Protein AF-A0ABD2HG38-F1 (afdb_monomer_lite)

Organism: Pagothenia borchgrevinki (NCBI:txid8213)

Sequence (271 aa):
MATDWLESVVSINCGLTLGVYQGSVSSVDHSNQTISLKLPFHNGVRCSLPEVTFSARDIKELKILDFQRTVTEPSSDPGSAAEPSLVPAERQGQRDPLHPHLHHQGTNSTAPITILRRGQSNVRGATQRKNMVRNGGPRTRDDECFGGETDDNMDSDFDFEGNLALFDKAAVFSKISSLSSEGEKQTYRHDQNILEVKPIVYRQITVPQHQHGGKEYCTDSGLVVPSVTFDLHKRLLASAERWGLSVERRLETIGVCSSQMALTLLGGPNR

Secondary structure (DSSP, 8-state):
--GGGTT-EEEEE-HHHH-EEEEEEEEEETTTTEEEEEEEEETTEE-SSSEEEEETTT-SEEEEEE------------------------------------------------------------------------------S------GGG-----HHHHHHT--HHHHHHHHHHHSTT-------TTTTS-------B------GGGEEEEEEE-TT-BEEEEE-HHHHHHHHHHHHHTT--HHHHHHHHHHHHHHHHHHHHTGGG-

pLDDT: mean 70.21, std 24.95, range [25.19, 98.44]

Radius of gyration: 34.68 Å; chains: 1; bounding box: 74×80×88 Å

Foldseek 3Di:
DQCQQAQFWKWFQLPDPQGIKTAGWHHADPVQQKTKGAQIAGLLHTDPDRMDMDHPVRTPDMDGPDGPDPDDDDDDDDDDDDDDDDDDDDDDDDDDDDDDDDDDDDDPDPDDDDDPDDDDDDDDDDDDDDDDDDDDDDDDDDPPDDPDDDPPPVVPPPCPPVVVVVDPPVVVVVVVVVVPDDDPPPPDDPVRPDDPPPQPAAESDDDPPVFFPPDWDADPNNYIDTDGHPVVVVVVVVVVVVVPCNPVNVVVVCVVVVVQVVCVVVPHPND

InterPro domains:
  IPR019050 FDF domain [PF09532] (154-238)
  IPR019050 FDF domain [SM01199] (152-247)
  IPR025609 Lsm14-like, N-terminal [PF12701] (4-66)
  IPR025609 Lsm14-like, N-terminal [SM01271] (1-88)
  IPR025762 DFDF domain [PS51512] (146-182)
  IPR034107 Lsm16, N-terminal [cd01737] (2-65)
  IPR036652 YjeF N-terminal domain superfamily [G3DSA:3.40.50.10260] (194-271)

Structure (mmCIF, N/CA/C/O backbone):
data_AF-A0ABD2HG38-F1
#
_entry.id   AF-A0ABD2HG38-F1
#
loop_
_atom_site.group_PDB
_atom_site.id
_atom_site.type_symbol
_atom_site.label_atom_id
_atom_site.label_alt_id
_atom_site.label_comp_id
_atom_site.label_asym_id
_atom_site.label_entity_id
_atom_site.label_seq_id
_atom_site.pdbx_PDB_ins_code
_atom_site.Cartn_x
_atom_site.Cartn_y
_atom_site.Cartn_z
_atom_site.occupancy
_atom_site.B_iso_or_equiv
_atom_site.auth_seq_id
_atom_site.auth_comp_id
_atom_site.auth_asym_id
_atom_site.auth_atom_id
_atom_site.pdbx_PDB_model_num
ATOM 1 N N . MET A 1 1 ? -22.078 9.259 25.774 1.00 50.66 1 MET A N 1
ATOM 2 C CA . MET A 1 1 ? -21.405 10.256 24.913 1.00 50.66 1 MET A CA 1
ATOM 3 C C . MET A 1 1 ? -19.891 10.074 24.892 1.00 50.66 1 MET A C 1
ATOM 5 O O . MET A 1 1 ? -19.346 9.979 23.805 1.00 50.66 1 MET A O 1
ATOM 9 N N . ALA A 1 2 ? -19.200 9.998 26.039 1.00 53.31 2 ALA A N 1
ATOM 10 C CA . ALA A 1 2 ? -17.743 9.782 26.111 1.00 53.31 2 ALA A CA 1
ATOM 11 C C . ALA A 1 2 ? -17.287 8.344 25.793 1.00 53.31 2 ALA A C 1
ATOM 13 O O . ALA A 1 2 ? -16.259 8.124 25.161 1.00 53.31 2 ALA A O 1
ATOM 14 N N . THR A 1 3 ? -18.062 7.369 26.259 1.00 58.56 3 THR A N 1
ATOM 15 C CA . THR A 1 3 ? -17.788 5.926 26.180 1.00 58.56 3 THR A CA 1
ATOM 16 C C . THR A 1 3 ? -18.024 5.337 24.797 1.00 58.56 3 THR A C 1
ATOM 18 O O . THR A 1 3 ? -17.543 4.251 24.503 1.00 58.56 3 THR A O 1
ATOM 21 N N . ASP A 1 4 ? -18.733 6.072 23.944 1.00 67.31 4 ASP A N 1
ATOM 22 C CA . ASP A 1 4 ? -19.273 5.571 22.676 1.00 67.31 4 ASP A CA 1
ATOM 23 C C . ASP A 1 4 ? -18.187 5.477 21.584 1.00 67.31 4 ASP A C 1
ATOM 25 O O . ASP A 1 4 ? -18.448 5.012 20.479 1.00 67.31 4 ASP A O 1
ATOM 29 N N . TRP A 1 5 ? -16.967 5.918 21.909 1.00 73.62 5 TRP A N 1
ATOM 30 C CA . TRP A 1 5 ? -15.803 5.952 21.024 1.00 73.62 5 TRP A CA 1
ATOM 31 C C . TRP A 1 5 ? -14.744 4.906 21.368 1.00 73.62 5 TRP A C 1
ATOM 33 O O . TRP A 1 5 ? -13.803 4.739 20.595 1.00 73.62 5 TRP A O 1
ATOM 43 N N . LEU A 1 6 ? -14.852 4.228 22.517 1.00 83.94 6 LEU A N 1
ATOM 44 C CA . LEU A 1 6 ? -13.889 3.198 22.912 1.00 83.94 6 LEU A CA 1
ATOM 45 C C . LEU A 1 6 ? -13.886 2.064 21.882 1.00 83.94 6 LEU A C 1
ATOM 47 O O . LEU A 1 6 ? -14.926 1.727 21.322 1.00 83.94 6 LEU A O 1
ATOM 51 N N . GLU A 1 7 ? -12.701 1.526 21.597 1.00 85.38 7 GLU A N 1
ATOM 52 C CA . GLU A 1 7 ? -12.446 0.494 20.580 1.00 85.38 7 GLU A CA 1
ATOM 53 C C . GLU A 1 7 ? -12.789 0.898 19.131 1.00 85.38 7 GLU A C 1
ATOM 55 O O . GLU A 1 7 ? -12.511 0.146 18.196 1.00 85.38 7 GLU A O 1
ATOM 60 N N . SER A 1 8 ? -13.311 2.109 18.898 1.00 89.44 8 SER A N 1
ATOM 61 C CA . SER A 1 8 ? -13.507 2.621 17.542 1.00 89.44 8 SER A CA 1
ATOM 62 C C . SER A 1 8 ? -12.155 2.814 16.870 1.00 89.44 8 SER A C 1
ATOM 64 O O . SER A 1 8 ? -11.208 3.334 17.468 1.00 89.44 8 SER A O 1
ATOM 66 N N . VAL A 1 9 ? -12.057 2.418 15.604 1.00 92.31 9 VAL A N 1
ATOM 67 C CA . VAL A 1 9 ? -10.849 2.660 14.816 1.00 92.31 9 VAL A CA 1
ATOM 68 C C . VAL A 1 9 ? -10.940 4.065 14.248 1.00 92.31 9 VAL A C 1
ATOM 70 O O . VAL A 1 9 ? -11.877 4.393 13.519 1.00 92.31 9 VAL A O 1
ATOM 73 N N . VAL A 1 10 ? -9.966 4.906 14.574 1.00 94.62 10 VAL A N 1
ATOM 74 C CA . VAL A 1 10 ? -9.942 6.310 14.159 1.00 94.62 10 VAL A CA 1
ATOM 75 C C . VAL A 1 10 ? -8.649 6.650 13.429 1.00 94.62 10 VAL A C 1
ATOM 77 O O . VAL A 1 10 ? -7.608 6.027 13.627 1.00 94.62 10 VAL A O 1
ATOM 80 N N . SER A 1 11 ? -8.725 7.673 12.585 1.00 95.56 11 SER A N 1
ATOM 81 C CA . SER A 1 11 ? -7.593 8.343 11.958 1.00 95.56 11 SER A CA 1
ATOM 82 C C . SER A 1 11 ? -7.489 9.754 12.523 1.00 95.56 11 SER A C 1
ATOM 84 O O . SER A 1 11 ? -8.402 10.560 12.347 1.00 95.56 11 SER A O 1
ATOM 86 N N . ILE A 1 12 ? -6.371 10.057 13.171 1.00 96.38 12 ILE A N 1
ATOM 87 C CA . ILE A 1 12 ? -6.059 11.341 13.793 1.00 96.38 12 ILE A CA 1
ATOM 88 C C . ILE A 1 12 ? -4.963 12.026 12.977 1.00 96.38 12 ILE A C 1
ATOM 90 O O . ILE A 1 12 ? -3.851 11.519 12.861 1.00 96.38 12 ILE A O 1
ATOM 94 N N . ASN A 1 13 ? -5.268 13.185 12.405 1.00 95.00 13 ASN A N 1
ATOM 95 C CA . ASN A 1 13 ? -4.304 14.026 11.706 1.00 95.00 13 ASN A CA 1
ATOM 96 C C . ASN A 1 13 ? -3.815 15.133 12.645 1.00 95.00 13 ASN A C 1
ATOM 98 O O . ASN A 1 13 ? -4.589 16.014 13.025 1.00 95.00 13 ASN A O 1
ATOM 102 N N . CYS A 1 14 ? -2.528 15.110 12.980 1.00 94.50 14 CYS A N 1
ATOM 103 C CA . CYS A 1 14 ? -1.876 16.085 13.855 1.00 94.50 14 CYS A CA 1
ATOM 104 C C . CYS A 1 14 ? -1.116 17.179 13.075 1.00 94.50 14 CYS A C 1
ATOM 106 O O . CYS A 1 14 ? -0.232 17.848 13.607 1.00 94.50 14 CYS A O 1
ATOM 108 N N . GLY A 1 15 ? -1.449 17.380 11.796 1.00 89.31 15 GLY A N 1
ATOM 109 C CA . GLY A 1 15 ? -0.839 18.389 10.933 1.00 89.31 15 GLY A CA 1
ATOM 110 C C . GLY A 1 15 ? 0.478 17.943 10.292 1.00 89.31 15 GLY A C 1
ATOM 111 O O . GLY A 1 15 ? 0.867 16.781 10.345 1.00 89.31 15 GLY A O 1
ATOM 112 N N . LEU A 1 16 ? 1.172 18.885 9.646 1.00 84.38 16 LEU A N 1
ATOM 113 C CA . LEU A 1 16 ? 2.347 18.590 8.811 1.00 84.38 16 LEU A CA 1
ATOM 114 C C . LEU A 1 16 ? 3.561 18.077 9.598 1.00 84.38 16 LEU A C 1
ATOM 116 O O . LEU A 1 16 ? 4.368 17.334 9.049 1.00 84.38 16 LEU A O 1
ATOM 120 N N . THR A 1 17 ? 3.708 18.489 10.857 1.00 87.56 17 THR A N 1
ATOM 121 C CA . THR A 1 17 ? 4.865 18.148 11.695 1.00 87.56 17 THR A CA 1
ATOM 122 C C . THR A 1 17 ? 4.755 16.749 12.285 1.00 87.56 17 THR A C 1
ATOM 124 O O . THR A 1 17 ? 5.728 16.002 12.272 1.00 87.56 17 THR A O 1
ATOM 127 N N . LEU A 1 18 ? 3.573 16.395 12.793 1.00 89.94 18 LEU A N 1
ATOM 128 C CA . LEU A 1 18 ? 3.331 15.123 13.472 1.00 89.94 18 LEU A CA 1
ATOM 129 C C . LEU A 1 18 ? 2.679 14.077 12.562 1.00 89.94 18 LEU A C 1
ATOM 131 O O . LEU A 1 18 ? 2.772 12.895 12.855 1.00 89.94 18 LEU A O 1
ATOM 135 N N . GLY A 1 19 ? 2.084 14.458 11.433 1.00 92.62 19 GLY A N 1
ATOM 136 C CA . GLY A 1 19 ? 1.514 13.523 10.464 1.00 92.62 19 GLY A CA 1
ATOM 137 C C . GLY A 1 19 ? 0.204 12.882 10.925 1.00 92.62 19 GLY A C 1
ATOM 138 O O . GLY A 1 19 ? -0.570 13.480 11.676 1.00 92.62 19 GLY A O 1
ATOM 139 N N . VAL A 1 20 ? -0.067 11.673 10.425 1.00 95.25 20 VAL A N 1
ATOM 140 C CA . VAL A 1 20 ? -1.334 10.964 10.653 1.00 95.25 20 VAL A CA 1
ATOM 141 C C . VAL A 1 20 ? -1.103 9.689 11.452 1.00 95.25 20 VAL A C 1
ATOM 143 O O . VAL A 1 20 ? -0.237 8.878 11.116 1.00 95.25 20 VAL A O 1
ATOM 146 N N . TYR A 1 21 ? -1.932 9.502 12.473 1.00 96.50 21 TYR A N 1
ATOM 147 C CA . TYR A 1 21 ? -1.977 8.320 13.318 1.00 96.50 21 TYR A CA 1
ATOM 148 C C . TYR A 1 21 ? -3.296 7.578 13.129 1.00 96.50 21 TYR A C 1
ATOM 150 O O . TYR A 1 21 ? -4.350 8.197 13.008 1.00 96.50 21 TYR A O 1
ATOM 158 N N . GLN A 1 22 ? -3.250 6.252 13.103 1.00 95.31 22 GLN A N 1
ATOM 159 C CA . GLN A 1 22 ? -4.428 5.399 12.968 1.00 95.31 22 GLN A CA 1
ATOM 160 C C . GLN A 1 22 ? -4.384 4.283 13.997 1.00 95.31 22 GLN A C 1
ATOM 162 O O . GLN A 1 22 ? -3.347 3.652 14.166 1.00 95.31 22 GLN A O 1
ATOM 167 N N . GLY A 1 23 ? -5.488 4.019 14.682 1.00 93.88 23 GLY A N 1
ATOM 168 C CA . GLY A 1 23 ? -5.533 2.982 15.709 1.00 93.88 23 GLY A CA 1
ATOM 169 C C . GLY A 1 23 ? -6.887 2.899 16.394 1.00 93.88 23 GLY A C 1
ATOM 170 O O . GLY A 1 23 ? -7.777 3.707 16.130 1.00 93.88 23 GLY A O 1
ATOM 171 N N . SER A 1 24 ? -7.033 1.907 17.267 1.00 93.94 24 SER A N 1
ATOM 172 C CA . SER A 1 24 ? -8.217 1.726 18.108 1.00 93.94 24 SER A CA 1
ATOM 173 C C . SER A 1 24 ? -8.132 2.630 19.335 1.00 93.94 24 SER A C 1
ATOM 175 O O . SER A 1 24 ? -7.100 2.649 20.011 1.00 93.94 24 SER A O 1
ATOM 177 N N . VAL A 1 25 ? -9.203 3.357 19.640 1.00 94.69 25 VAL A N 1
ATOM 178 C CA . VAL A 1 25 ? -9.269 4.232 20.818 1.00 94.69 25 VAL A CA 1
ATOM 179 C C . VAL A 1 25 ? -9.273 3.395 22.098 1.00 94.69 25 VAL A C 1
ATOM 181 O O . VAL A 1 25 ? -10.209 2.639 22.340 1.00 94.69 25 VAL A O 1
ATOM 184 N N . SER A 1 26 ? -8.246 3.541 22.932 1.00 94.06 26 SER A N 1
ATOM 185 C CA . SER A 1 26 ? -8.140 2.861 24.233 1.00 94.06 26 SER A CA 1
ATOM 186 C C . SER A 1 26 ? -8.732 3.673 25.377 1.00 94.06 26 SER A C 1
ATOM 188 O O . SER A 1 26 ? -9.272 3.108 26.325 1.00 94.06 26 SER A O 1
ATOM 190 N N . SER A 1 27 ? -8.618 4.998 25.319 1.00 92.94 27 SER A N 1
ATOM 191 C CA . SER A 1 27 ? -9.139 5.891 26.352 1.00 92.94 27 SER A CA 1
ATOM 192 C C . SER A 1 27 ? -9.459 7.275 25.792 1.00 92.94 27 SER A C 1
ATOM 194 O O . SER A 1 27 ? -8.803 7.757 24.867 1.00 92.94 27 SER A O 1
ATOM 196 N N . VAL A 1 28 ? -10.475 7.920 26.369 1.00 92.88 28 VAL A N 1
ATOM 197 C CA . VAL A 1 28 ? -10.840 9.315 26.086 1.00 92.88 28 VAL A CA 1
ATOM 198 C C . VAL A 1 28 ? -11.001 10.046 27.413 1.00 92.88 28 VAL A C 1
ATOM 200 O O . VAL A 1 28 ? -11.944 9.785 28.163 1.00 92.88 28 VAL A O 1
ATOM 203 N N . ASP A 1 29 ? -10.101 10.979 27.700 1.00 91.50 29 ASP A N 1
ATOM 204 C CA . ASP A 1 29 ? -10.157 11.804 28.902 1.00 91.50 29 ASP A CA 1
ATOM 205 C C . ASP A 1 29 ? -10.734 13.183 28.570 1.00 91.50 29 ASP A C 1
ATOM 207 O O . ASP A 1 29 ? -10.130 14.003 27.875 1.00 91.50 29 ASP A O 1
ATOM 211 N N . HIS A 1 30 ? -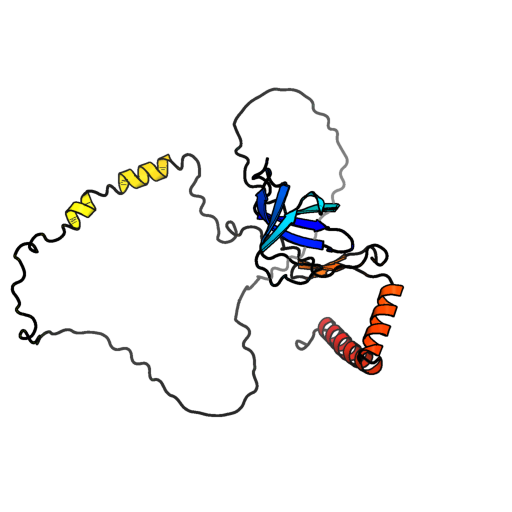11.927 13.446 29.098 1.00 88.69 30 HIS A N 1
ATOM 212 C CA . HIS A 1 30 ? -12.645 14.698 28.872 1.00 88.69 30 HIS A CA 1
ATOM 213 C C . HIS A 1 30 ? -12.075 15.853 29.694 1.00 88.69 30 HIS A C 1
ATOM 215 O O . HIS A 1 30 ? -12.173 17.004 29.272 1.00 88.69 30 HIS A O 1
ATOM 221 N N . SER A 1 31 ? -11.479 15.557 30.851 1.00 91.06 31 SER A N 1
ATOM 222 C CA . SER A 1 31 ? -10.930 16.575 31.746 1.00 91.06 31 SER A CA 1
ATOM 223 C C . SER A 1 31 ? -9.647 17.172 31.174 1.00 91.06 31 SER A C 1
ATOM 225 O O . SER A 1 31 ? -9.509 18.391 31.096 1.00 91.06 31 SER A O 1
ATOM 227 N N . ASN A 1 32 ? -8.761 16.312 30.671 1.00 92.44 32 ASN A N 1
ATOM 228 C CA . ASN A 1 32 ? -7.499 16.714 30.054 1.00 92.44 32 ASN A CA 1
ATOM 229 C C . ASN A 1 32 ? -7.610 16.942 28.538 1.00 92.44 32 ASN A C 1
ATOM 231 O O . ASN A 1 32 ? -6.641 17.369 27.910 1.00 92.44 32 ASN A O 1
ATOM 235 N N . GLN A 1 33 ? -8.786 16.686 27.953 1.00 94.31 33 GLN A N 1
ATOM 236 C CA . GLN A 1 33 ? -9.041 16.744 26.512 1.00 94.31 33 GLN A CA 1
ATOM 237 C C . GLN A 1 33 ? -8.012 15.932 25.719 1.00 94.31 33 GLN A C 1
ATOM 239 O O . GLN A 1 33 ? -7.366 16.443 24.799 1.00 94.31 33 GLN A O 1
ATOM 244 N N . THR A 1 34 ? -7.839 14.668 26.097 1.00 94.94 34 THR A N 1
ATOM 245 C CA . THR A 1 34 ? -6.914 13.748 25.435 1.00 94.94 34 THR A CA 1
ATOM 246 C C . THR A 1 34 ? -7.614 12.487 24.946 1.00 94.94 34 THR A C 1
ATOM 248 O O . THR A 1 34 ? -8.657 12.072 25.454 1.00 94.94 34 THR A O 1
ATOM 251 N N . ILE A 1 35 ? -7.027 11.876 23.925 1.00 95.19 35 ILE A N 1
ATOM 252 C CA . ILE A 1 35 ? -7.456 10.604 23.352 1.00 95.19 35 ILE A CA 1
ATOM 253 C C . ILE A 1 35 ? -6.237 9.709 23.177 1.00 95.19 35 ILE A C 1
ATOM 255 O O . ILE A 1 35 ? -5.209 10.164 22.676 1.00 95.19 35 ILE A O 1
ATOM 259 N N . SER A 1 36 ? -6.337 8.447 23.578 1.00 95.94 36 SER A N 1
ATOM 260 C CA . SER A 1 36 ? -5.251 7.478 23.431 1.00 95.94 36 SER A CA 1
ATOM 261 C C . SER A 1 36 ? -5.610 6.414 22.408 1.00 95.94 36 SER A C 1
ATOM 263 O O . SER A 1 36 ? -6.748 5.944 22.357 1.00 95.94 36 SER A O 1
ATOM 265 N N . LEU A 1 37 ? -4.634 6.051 21.576 1.00 95.75 37 LEU A N 1
ATOM 266 C CA . LEU A 1 37 ? -4.747 4.995 20.578 1.00 95.75 37 LEU A CA 1
ATOM 267 C C . LEU A 1 37 ? -3.848 3.824 20.950 1.00 95.75 37 LEU A C 1
ATOM 269 O O . LEU A 1 37 ? -2.650 4.008 21.167 1.00 95.75 37 LEU A O 1
ATOM 273 N N . LYS A 1 38 ? -4.406 2.617 20.927 1.00 94.75 38 LYS A N 1
ATOM 274 C CA . LYS A 1 38 ? -3.678 1.361 21.108 1.00 94.75 38 LYS A CA 1
ATOM 275 C C . LYS A 1 38 ? -3.133 0.850 19.778 1.00 94.75 38 LYS A C 1
ATOM 277 O O . LYS A 1 38 ? -3.809 0.898 18.752 1.00 94.75 38 LYS A O 1
ATOM 282 N N . LEU A 1 39 ? -1.900 0.344 19.822 1.00 88.44 39 LEU A N 1
ATOM 283 C CA . LEU A 1 39 ? -1.123 -0.184 18.698 1.00 88.44 39 LEU A CA 1
ATOM 284 C C . LEU A 1 39 ? -1.201 0.697 17.434 1.00 88.44 39 LEU A C 1
ATOM 286 O O . LEU A 1 39 ? -1.501 0.174 16.355 1.00 88.44 39 LEU A O 1
ATOM 290 N N . PRO A 1 40 ? -0.956 2.017 17.539 1.00 95.12 40 PRO A N 1
ATOM 291 C CA . PRO A 1 40 ? -1.211 2.909 16.427 1.00 95.12 40 PRO A CA 1
ATOM 292 C C . PRO A 1 40 ? -0.223 2.689 15.277 1.00 95.12 40 PRO A C 1
ATOM 294 O O . PRO A 1 40 ? 0.922 2.274 15.462 1.00 95.12 40 PRO A O 1
ATOM 297 N N . PHE A 1 41 ? -0.667 3.017 14.074 1.00 94.06 41 PHE A N 1
ATOM 298 C CA . PHE A 1 41 ? 0.159 3.205 12.893 1.00 94.06 41 PHE A CA 1
ATOM 299 C C . PHE A 1 41 ? 0.401 4.695 12.701 1.00 94.06 41 PHE A C 1
ATOM 301 O O . PHE A 1 41 ? -0.530 5.489 12.786 1.00 94.06 41 PHE A O 1
ATOM 308 N N . HIS A 1 42 ? 1.636 5.069 12.403 1.00 94.56 42 HIS A N 1
ATOM 309 C CA . HIS A 1 42 ? 2.042 6.417 12.042 1.00 94.56 42 HIS A CA 1
ATOM 310 C C . HIS A 1 42 ? 2.465 6.442 10.579 1.00 94.56 42 HIS A C 1
ATOM 312 O O . HIS A 1 42 ? 3.376 5.719 10.179 1.00 94.56 42 HIS A O 1
ATOM 318 N N . ASN A 1 43 ? 1.777 7.242 9.761 1.00 91.25 43 ASN A N 1
ATOM 319 C CA . ASN A 1 43 ? 2.033 7.360 8.320 1.00 91.25 43 ASN A CA 1
ATOM 320 C C . ASN A 1 43 ? 2.128 5.996 7.594 1.00 91.25 43 ASN A C 1
ATO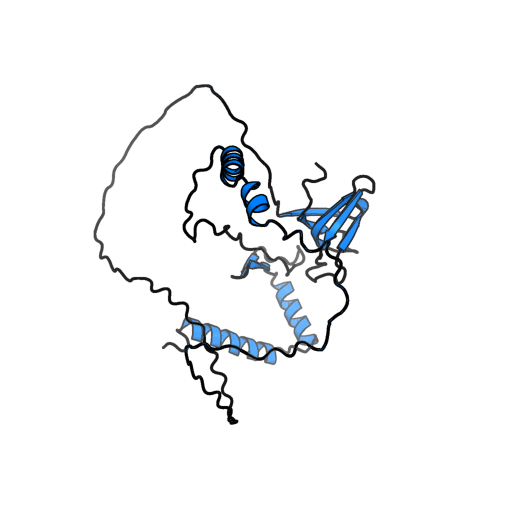M 322 O O . ASN A 1 43 ? 2.952 5.811 6.700 1.00 91.25 43 ASN A O 1
ATOM 326 N N . GLY A 1 44 ? 1.296 5.030 8.002 1.00 83.62 44 GLY A N 1
ATOM 327 C CA . GLY A 1 44 ? 1.249 3.677 7.433 1.00 83.62 44 GLY A CA 1
ATOM 328 C C . GLY A 1 44 ? 2.238 2.668 8.036 1.00 83.62 44 GLY A C 1
ATOM 329 O O . GLY A 1 44 ? 2.172 1.489 7.696 1.00 83.62 44 GLY A O 1
ATOM 330 N N . VAL A 1 45 ? 3.114 3.077 8.961 1.00 85.81 45 VAL A N 1
ATOM 331 C CA . VAL A 1 45 ? 4.074 2.196 9.653 1.00 85.81 45 VAL A CA 1
ATOM 332 C C . VAL A 1 45 ? 3.648 1.995 11.105 1.00 85.81 45 VAL A C 1
ATOM 334 O O . VAL A 1 45 ? 3.261 2.944 11.777 1.00 85.81 45 VAL A O 1
ATOM 337 N N . ARG A 1 46 ? 3.713 0.764 11.621 1.00 89.69 46 ARG A N 1
ATOM 338 C CA . ARG A 1 46 ? 3.332 0.477 13.013 1.00 89.69 46 ARG A CA 1
ATOM 339 C C . ARG A 1 46 ? 4.270 1.189 13.992 1.00 89.69 46 ARG A C 1
ATOM 341 O O . ARG A 1 46 ? 5.488 1.059 13.875 1.00 89.69 46 ARG A O 1
ATOM 348 N N . CYS A 1 47 ? 3.710 1.902 14.967 1.00 89.00 47 CYS A N 1
ATOM 349 C CA . CYS A 1 47 ? 4.482 2.518 16.040 1.00 89.00 47 CYS A CA 1
ATOM 350 C C . CYS A 1 47 ? 5.154 1.445 16.906 1.00 89.00 47 CYS A C 1
ATOM 352 O O . CYS A 1 47 ? 4.590 0.378 17.152 1.00 89.00 47 CYS A O 1
ATOM 354 N N . SER A 1 48 ? 6.353 1.747 17.407 1.00 89.31 48 SER A N 1
ATOM 355 C CA . SER A 1 48 ? 7.037 0.911 18.401 1.00 89.31 48 SER A CA 1
ATOM 356 C C . SER A 1 48 ? 6.343 0.950 19.764 1.00 89.31 48 SER A C 1
ATOM 358 O O . SER A 1 48 ? 6.415 -0.015 20.522 1.00 89.31 48 SER A O 1
ATOM 360 N N . LEU A 1 49 ? 5.670 2.063 20.070 1.00 91.44 49 LEU A N 1
ATOM 361 C CA . LEU A 1 49 ? 4.931 2.245 21.310 1.00 91.44 49 LEU A CA 1
ATOM 362 C C . LEU A 1 49 ? 3.568 1.540 21.241 1.00 91.44 49 LEU A C 1
ATOM 364 O O . LEU A 1 49 ? 2.853 1.684 20.245 1.00 91.44 49 LEU A O 1
ATOM 368 N N . PRO A 1 50 ? 3.185 0.803 22.300 1.00 92.19 50 PRO A N 1
ATOM 369 C CA . PRO A 1 50 ? 1.930 0.063 22.330 1.00 92.19 50 PRO A CA 1
ATOM 370 C C . PRO A 1 50 ? 0.705 0.971 22.465 1.00 92.19 50 PRO A C 1
ATOM 372 O O . PRO A 1 50 ? -0.396 0.542 22.133 1.00 92.19 50 PRO A O 1
ATOM 375 N N . GLU A 1 51 ? 0.888 2.204 22.934 1.00 95.75 51 GLU A N 1
ATOM 376 C CA . GLU A 1 51 ? -0.163 3.201 23.099 1.00 95.75 51 GLU A CA 1
ATOM 377 C C . GLU A 1 51 ? 0.420 4.607 22.918 1.00 95.75 51 GLU A C 1
ATOM 379 O O . GLU A 1 51 ? 1.565 4.862 23.302 1.00 95.75 51 GLU A O 1
ATOM 384 N N . VAL A 1 52 ? -0.348 5.508 22.305 1.00 96.19 52 VAL A N 1
ATOM 385 C CA . VAL A 1 52 ? 0.024 6.919 22.129 1.00 96.19 52 VAL A CA 1
ATOM 386 C C . VAL A 1 52 ? -1.169 7.800 22.476 1.00 96.19 52 VAL A C 1
ATOM 388 O O . VAL A 1 52 ? -2.262 7.587 21.955 1.00 96.19 52 VAL A O 1
ATOM 391 N N . THR A 1 53 ? -0.943 8.799 23.327 1.00 96.19 53 THR A N 1
ATOM 392 C CA . THR A 1 53 ? -1.957 9.764 23.769 1.00 96.19 53 THR A CA 1
ATOM 393 C C . THR A 1 53 ? -1.774 11.101 23.060 1.00 96.19 53 THR A C 1
ATOM 395 O O . THR A 1 53 ? -0.669 11.634 22.988 1.00 96.19 53 THR A O 1
ATOM 398 N N . PHE A 1 54 ? -2.873 11.660 22.565 1.00 95.94 54 PHE A N 1
ATOM 399 C CA . PHE A 1 54 ? -2.928 12.908 21.814 1.00 95.94 54 PHE A CA 1
ATOM 400 C C . PHE A 1 54 ? -3.768 13.933 22.566 1.00 95.94 54 PHE A C 1
ATOM 402 O O . PHE A 1 54 ? -4.848 13.608 23.058 1.00 95.94 54 PHE A O 1
ATOM 409 N N . SER A 1 55 ? -3.308 15.183 22.612 1.00 95.56 55 SER A N 1
ATOM 410 C CA . SER A 1 55 ? -4.148 16.298 23.051 1.00 95.56 55 SER A CA 1
ATOM 411 C C . SER A 1 55 ? -5.072 16.732 21.922 1.00 95.56 55 SER A C 1
ATOM 413 O O . SER A 1 55 ? -4.633 16.889 20.784 1.00 95.56 55 SER A O 1
ATOM 415 N N . ALA A 1 56 ? -6.334 17.020 22.238 1.00 93.94 56 ALA A N 1
ATOM 416 C CA . ALA A 1 56 ? -7.310 17.536 21.282 1.00 93.94 56 ALA A CA 1
ATOM 417 C C . ALA A 1 56 ? -6.844 18.830 20.589 1.00 93.94 56 ALA A C 1
ATOM 419 O O . ALA A 1 56 ? -7.247 19.100 19.462 1.00 93.94 56 ALA A O 1
ATOM 420 N N . ARG A 1 57 ? -5.958 19.611 21.225 1.00 94.00 57 ARG A N 1
ATOM 421 C CA . ARG A 1 57 ? -5.392 20.851 20.662 1.00 94.00 57 ARG A CA 1
ATOM 422 C C . ARG A 1 57 ? -4.499 20.609 19.443 1.00 94.00 57 ARG A C 1
ATOM 424 O O . ARG A 1 57 ? -4.427 21.461 18.554 1.00 94.00 57 ARG A O 1
ATOM 431 N N . ASP A 1 58 ? -3.845 19.454 19.402 1.00 93.19 58 ASP A N 1
ATOM 432 C CA . ASP A 1 58 ? -2.900 19.093 18.345 1.00 93.19 58 ASP A CA 1
ATOM 433 C C . ASP A 1 58 ? -3.591 18.382 17.175 1.00 93.19 58 ASP A C 1
ATOM 435 O O . ASP A 1 58 ? -3.015 18.242 16.096 1.00 93.19 58 ASP A O 1
ATOM 439 N N . ILE A 1 59 ? -4.851 17.977 17.353 1.00 94.94 59 ILE A N 1
ATOM 440 C CA . ILE A 1 59 ? -5.646 17.286 16.340 1.00 94.94 59 ILE A CA 1
ATOM 441 C C . ILE A 1 59 ? -6.259 18.318 15.391 1.00 94.94 59 ILE A C 1
ATOM 443 O O . ILE A 1 59 ? -7.063 19.161 15.781 1.00 94.94 59 ILE A O 1
ATOM 447 N N . LYS A 1 60 ? -5.883 18.246 14.114 1.00 94.19 60 LYS A N 1
ATOM 448 C CA . LYS A 1 60 ? -6.457 19.073 13.042 1.00 94.19 60 LYS A CA 1
ATOM 449 C C . LYS A 1 60 ? -7.694 18.440 12.429 1.00 94.19 60 LYS A C 1
ATOM 451 O O . LYS A 1 60 ? -8.610 19.150 12.033 1.00 94.19 60 LYS A O 1
ATOM 456 N N . GLU A 1 61 ? -7.708 17.118 12.340 1.00 94.38 61 GLU A N 1
ATOM 457 C CA . GLU A 1 61 ? -8.814 16.359 11.769 1.00 94.38 61 GLU A CA 1
ATOM 458 C C . GLU A 1 61 ? -8.882 14.983 12.440 1.00 94.38 61 GLU A C 1
ATOM 460 O O . GLU A 1 61 ? -7.855 14.322 12.604 1.00 94.38 61 GLU A O 1
ATOM 465 N N . LEU A 1 62 ? -10.088 14.548 12.807 1.00 93.50 62 LEU A N 1
ATOM 466 C CA . LEU A 1 62 ? -10.365 13.207 13.317 1.00 93.50 62 LEU A CA 1
ATOM 467 C C . LEU A 1 62 ? -11.428 12.558 12.432 1.00 93.50 62 LEU A C 1
ATOM 469 O O . LEU A 1 62 ? -12.496 13.130 12.216 1.00 93.50 62 LEU A O 1
ATOM 473 N N . LYS A 1 63 ? -11.135 11.362 11.921 1.00 93.19 63 LYS A N 1
ATOM 474 C CA . LYS A 1 63 ? -12.058 10.545 11.122 1.00 93.19 63 LYS A CA 1
ATOM 475 C C . LYS A 1 63 ? -12.293 9.219 11.822 1.00 93.19 63 LYS A C 1
ATOM 477 O O . LYS A 1 63 ? -11.329 8.521 12.124 1.00 93.19 63 LYS A O 1
ATOM 482 N N . ILE A 1 64 ? -13.550 8.848 12.032 1.00 90.94 64 ILE A N 1
ATOM 483 C CA . ILE A 1 64 ? -13.889 7.493 12.473 1.00 90.94 64 ILE A CA 1
ATOM 484 C C . ILE A 1 64 ? -13.889 6.588 11.243 1.00 90.94 64 ILE A C 1
ATOM 486 O O . ILE A 1 64 ? -14.580 6.869 10.266 1.00 90.94 64 ILE A O 1
ATOM 490 N N . LEU A 1 65 ? -13.048 5.558 11.272 1.00 86.06 65 LEU A N 1
ATOM 491 C CA . LEU A 1 65 ? -12.889 4.586 10.192 1.00 86.06 65 LEU A CA 1
ATOM 492 C C . LEU A 1 65 ? -13.820 3.388 10.375 1.00 86.06 65 LEU A C 1
ATOM 494 O O . LEU A 1 65 ? -14.288 2.837 9.384 1.00 86.06 65 LEU A O 1
ATOM 498 N N . ASP A 1 66 ? -14.103 3.015 11.624 1.00 77.19 66 ASP A N 1
ATOM 499 C CA . ASP A 1 66 ? -15.051 1.956 11.952 1.00 77.19 66 ASP A CA 1
ATOM 500 C C . ASP A 1 66 ? -15.845 2.307 13.215 1.00 77.19 66 ASP A C 1
ATOM 502 O O . ASP A 1 66 ? -15.278 2.757 14.213 1.00 77.19 66 ASP A O 1
ATOM 506 N N . PHE A 1 67 ? -17.158 2.096 13.150 1.00 59.00 67 PHE A N 1
ATOM 507 C CA . PHE A 1 67 ? -18.068 2.191 14.286 1.00 59.00 67 PHE A CA 1
ATOM 508 C C . PHE A 1 67 ? -18.477 0.771 14.663 1.00 59.00 67 PHE A C 1
ATOM 510 O O . PHE A 1 67 ? -19.360 0.188 14.027 1.00 59.00 67 PHE A O 1
ATOM 517 N N . GLN A 1 68 ? -17.925 0.236 15.750 1.00 50.94 68 GLN A N 1
ATOM 518 C CA . GLN A 1 68 ? -18.588 -0.875 16.423 1.00 50.94 68 GLN A CA 1
ATOM 519 C C . GLN A 1 68 ? -19.780 -0.322 17.207 1.00 50.94 68 GLN A C 1
ATOM 521 O O . GLN A 1 68 ? -19.681 0.054 18.370 1.00 50.94 68 GLN A O 1
ATOM 526 N N . ARG A 1 69 ? -20.937 -0.233 16.544 1.00 45.53 69 ARG A N 1
ATOM 527 C CA . ARG A 1 69 ? -22.218 -0.064 17.233 1.00 45.53 69 ARG A CA 1
ATOM 528 C C . ARG A 1 69 ? -22.613 -1.406 17.842 1.00 45.53 69 ARG A C 1
ATOM 530 O O . ARG A 1 69 ? -23.167 -2.256 17.154 1.00 45.53 69 ARG A O 1
ATOM 537 N N . THR A 1 70 ? -22.418 -1.561 19.141 1.00 43.38 70 THR A N 1
ATOM 538 C CA . THR A 1 70 ? -23.250 -2.461 19.943 1.00 43.38 70 THR A CA 1
ATOM 539 C C . THR A 1 70 ? -23.980 -1.616 20.970 1.00 43.38 70 THR A C 1
ATOM 541 O O . THR A 1 70 ? -23.347 -1.147 21.905 1.00 43.38 70 THR A O 1
ATOM 544 N N . VAL A 1 71 ? -25.268 -1.358 20.717 1.00 42.22 71 VAL A N 1
ATOM 545 C CA . VAL A 1 71 ? -26.414 -1.346 21.653 1.00 42.22 71 VAL A CA 1
ATOM 546 C C . VAL A 1 71 ? -27.592 -0.714 20.903 1.00 42.22 71 VAL A C 1
ATOM 548 O O . VAL A 1 71 ? -27.596 0.491 20.657 1.00 42.22 71 VAL A O 1
ATOM 551 N N . THR A 1 72 ? -28.616 -1.501 20.567 1.00 30.98 72 THR A N 1
ATOM 552 C CA . THR A 1 72 ? -30.006 -1.018 20.612 1.00 30.98 72 THR A CA 1
ATOM 553 C C . THR A 1 72 ? -30.938 -2.202 20.863 1.00 30.98 72 THR A C 1
ATOM 555 O O . THR A 1 72 ? -31.171 -3.024 19.982 1.00 30.98 72 THR A O 1
ATOM 558 N N . GLU A 1 73 ? -31.431 -2.278 22.095 1.00 35.94 73 GLU A N 1
ATOM 559 C CA . GLU A 1 73 ? -32.641 -3.007 22.469 1.00 35.94 73 GLU A CA 1
ATOM 560 C C . GLU A 1 73 ? -33.854 -2.431 21.714 1.00 35.94 73 GLU A C 1
ATOM 562 O O . GLU A 1 73 ? -33.984 -1.204 21.654 1.00 35.94 73 GLU A O 1
ATOM 567 N N . PRO A 1 74 ? -34.769 -3.246 21.165 1.00 34.97 74 PRO A N 1
ATOM 568 C CA . PRO A 1 74 ? -36.064 -2.756 20.718 1.00 34.97 74 PRO A CA 1
ATOM 569 C C . PRO A 1 74 ? -37.059 -2.766 21.887 1.00 34.97 74 PRO A C 1
ATOM 571 O O . PRO A 1 74 ? -37.561 -3.814 22.284 1.00 34.97 74 PRO A O 1
ATOM 574 N N . SER A 1 75 ? -37.372 -1.585 22.425 1.00 34.34 75 SER A N 1
ATOM 575 C CA . SER A 1 75 ? -38.564 -1.395 23.251 1.00 34.34 75 SER A CA 1
ATOM 576 C C . SER A 1 75 ? -39.820 -1.422 22.376 1.00 34.34 75 SER A C 1
ATOM 578 O O . SER A 1 75 ? -39.890 -0.773 21.332 1.00 34.34 75 SER A O 1
ATOM 580 N N . SER A 1 76 ? -40.799 -2.176 22.848 1.00 35.16 76 SER A N 1
ATOM 581 C CA . SER A 1 76 ? -42.095 -2.508 22.266 1.00 35.16 76 SER A CA 1
ATOM 582 C C . SER A 1 76 ? -43.118 -1.353 22.207 1.00 35.16 76 SER A C 1
ATOM 584 O O . SER A 1 76 ? -43.339 -0.686 23.216 1.00 35.16 76 SER A O 1
ATOM 586 N N . ASP A 1 77 ? -43.792 -1.269 21.043 1.00 36.62 77 ASP A N 1
ATOM 587 C CA . ASP A 1 77 ? -45.235 -1.006 20.788 1.00 36.62 77 ASP A CA 1
ATOM 588 C C . ASP A 1 77 ? -45.888 0.382 21.042 1.00 36.62 77 ASP A C 1
ATOM 590 O O . ASP A 1 77 ? -45.383 1.175 21.831 1.00 36.62 77 ASP A O 1
ATOM 594 N N . PRO A 1 78 ? -47.114 0.668 20.512 1.00 47.47 78 PRO A N 1
ATOM 595 C CA . PRO A 1 78 ? -47.723 0.320 19.206 1.00 47.47 78 PRO A CA 1
ATOM 596 C C . PRO A 1 78 ? -48.540 1.476 18.533 1.00 47.47 78 PRO A C 1
ATOM 598 O O . PRO A 1 78 ? -49.001 2.404 19.188 1.00 47.47 78 PRO A O 1
ATOM 601 N N . GLY A 1 79 ? -48.848 1.329 17.231 1.00 26.41 79 GLY A N 1
ATOM 602 C CA . GLY A 1 79 ? -50.126 1.747 16.606 1.00 26.41 79 GLY A CA 1
ATOM 603 C C . GLY A 1 79 ? -50.326 3.195 16.105 1.00 26.41 79 GLY A C 1
ATOM 604 O O . GLY A 1 79 ? -50.373 4.134 16.887 1.00 26.41 79 GLY A O 1
ATOM 605 N N . SER A 1 80 ? -50.598 3.362 14.798 1.00 29.28 80 SER A N 1
ATOM 606 C CA . SER A 1 80 ? -51.892 3.852 14.255 1.00 29.28 80 SER A CA 1
ATOM 607 C C . SER A 1 80 ? -51.788 4.340 12.791 1.00 29.28 80 SER A C 1
ATOM 609 O O . SER A 1 80 ? -51.113 5.319 12.502 1.00 29.28 80 SER A O 1
ATOM 611 N N . ALA A 1 81 ? -52.493 3.610 11.917 1.00 30.08 81 ALA A N 1
ATOM 612 C CA . ALA A 1 81 ? -53.372 4.009 10.801 1.00 30.08 81 ALA A CA 1
ATOM 613 C C . ALA A 1 81 ? -53.021 5.087 9.735 1.00 30.08 81 ALA A C 1
ATOM 615 O O . ALA A 1 81 ? -52.596 6.196 10.037 1.00 30.08 81 ALA A O 1
ATOM 616 N N . ALA A 1 82 ? -53.486 4.746 8.512 1.00 29.83 82 ALA A N 1
ATOM 617 C CA . ALA A 1 82 ? -53.755 5.545 7.294 1.00 29.83 82 ALA A CA 1
ATOM 618 C C . ALA A 1 82 ? -52.524 5.997 6.479 1.00 29.83 82 ALA A C 1
ATOM 620 O O . ALA A 1 82 ? -51.546 6.454 7.046 1.00 29.83 82 ALA A O 1
ATOM 621 N N . GLU A 1 83 ? -52.445 5.950 5.145 1.00 28.64 83 GLU A N 1
ATOM 622 C CA . GLU A 1 83 ? -53.292 5.600 3.978 1.00 28.64 83 GLU A CA 1
ATOM 623 C C . GLU A 1 83 ? -52.318 5.635 2.744 1.00 28.64 83 GLU A C 1
ATOM 625 O O . GLU A 1 83 ? -51.129 5.887 2.946 1.00 28.64 83 GLU A O 1
ATOM 630 N N . PRO A 1 84 ? -52.716 5.595 1.455 1.00 39.19 84 PRO A N 1
ATOM 631 C CA . PRO A 1 84 ? -53.554 4.661 0.713 1.00 39.19 84 PRO A CA 1
ATOM 632 C C . PRO A 1 84 ? -52.821 4.006 -0.492 1.00 39.19 84 PRO A C 1
ATOM 634 O O . PRO A 1 84 ? -51.742 4.392 -0.935 1.00 39.19 84 PRO A O 1
ATOM 637 N N . SER A 1 85 ? -53.508 3.010 -1.050 1.00 29.25 85 SER A N 1
ATOM 638 C CA . SER A 1 85 ? -53.304 2.327 -2.334 1.00 29.25 85 SER A CA 1
ATOM 639 C C . SER A 1 85 ? -53.224 3.257 -3.553 1.00 29.25 85 SER A C 1
ATOM 641 O O . SER A 1 85 ? -54.132 4.062 -3.718 1.00 29.25 85 SER A O 1
ATOM 643 N N . LEU A 1 86 ? -52.291 3.003 -4.489 1.00 28.44 86 LEU A N 1
ATOM 644 C CA . LEU A 1 86 ? -52.512 3.145 -5.942 1.00 28.44 86 LEU A CA 1
ATOM 645 C C . LEU A 1 86 ? -51.622 2.172 -6.750 1.00 28.44 86 LEU A C 1
ATOM 647 O O . LEU A 1 86 ? -50.399 2.283 -6.768 1.00 28.44 86 LEU A O 1
ATOM 651 N N . VAL A 1 87 ? -52.275 1.260 -7.474 1.00 33.94 87 VAL A N 1
ATOM 652 C CA . VAL A 1 87 ? -51.785 0.571 -8.686 1.00 33.94 87 VAL A CA 1
ATOM 653 C C . VAL A 1 87 ? -52.645 1.077 -9.855 1.00 33.94 87 VAL A C 1
ATOM 655 O O . VAL A 1 87 ? -53.809 1.416 -9.621 1.00 33.94 87 VAL A O 1
ATOM 658 N N . PRO A 1 88 ? -52.125 1.156 -11.094 1.00 34.62 88 PRO A N 1
ATOM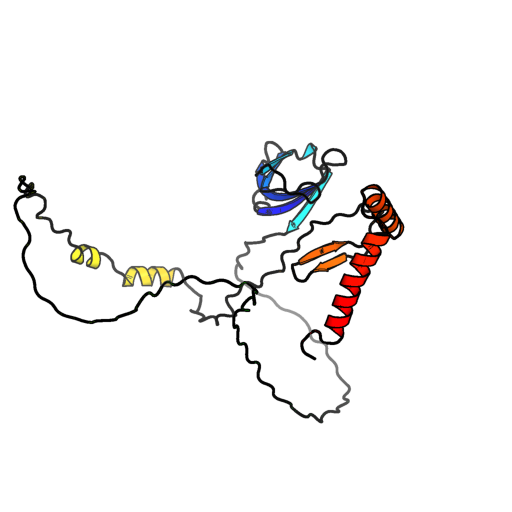 659 C CA . PRO A 1 88 ? -52.467 0.129 -12.102 1.00 34.62 88 PRO A CA 1
ATOM 660 C C . PRO A 1 88 ? -51.245 -0.289 -12.963 1.00 34.62 88 PRO A C 1
ATOM 662 O O . PRO A 1 88 ? -50.352 0.517 -13.201 1.00 34.62 88 PRO A O 1
ATOM 665 N N . ALA A 1 89 ? -51.051 -1.579 -13.290 1.00 28.73 89 ALA A N 1
ATOM 666 C CA . ALA A 1 89 ? -51.542 -2.283 -14.501 1.00 28.73 89 ALA A CA 1
ATOM 667 C C . ALA A 1 89 ? -51.138 -1.571 -15.815 1.00 28.73 89 ALA A C 1
ATOM 669 O O . ALA A 1 89 ? -51.360 -0.379 -15.952 1.00 28.73 89 ALA A O 1
ATOM 670 N N . GLU A 1 90 ? -50.578 -2.159 -16.873 1.00 25.19 90 GLU A N 1
ATOM 671 C CA . GLU A 1 90 ? -50.355 -3.524 -17.364 1.00 25.19 90 GLU A CA 1
ATOM 672 C C . GLU A 1 90 ? -49.474 -3.365 -18.630 1.00 25.19 90 GLU A C 1
ATOM 674 O O . GLU A 1 90 ? -49.649 -2.391 -19.363 1.00 25.19 90 GLU A O 1
ATOM 679 N N . ARG A 1 91 ? -48.609 -4.335 -18.965 1.00 31.02 91 ARG A N 1
ATOM 680 C CA . ARG A 1 91 ? -48.697 -5.064 -20.249 1.00 31.02 91 ARG A CA 1
ATOM 681 C C . ARG A 1 91 ? -47.656 -6.177 -20.363 1.00 31.02 91 ARG A C 1
ATOM 683 O O . ARG A 1 91 ? -46.464 -5.999 -20.146 1.00 31.02 91 ARG A O 1
ATOM 690 N N . GLN A 1 92 ? -48.208 -7.330 -20.713 1.00 28.72 92 GLN A N 1
ATOM 691 C CA . GLN A 1 92 ? -47.607 -8.640 -20.895 1.00 28.72 92 GLN A CA 1
ATOM 692 C C . GLN A 1 92 ? -46.646 -8.708 -22.088 1.00 28.72 92 GLN A C 1
ATOM 694 O O . GLN A 1 92 ? -46.824 -8.030 -23.098 1.00 28.72 92 GLN A O 1
ATOM 699 N N . GLY A 1 93 ? -45.705 -9.647 -21.996 1.00 27.62 93 GLY A N 1
ATOM 700 C CA . GLY A 1 93 ? -44.882 -10.108 -23.107 1.00 27.62 93 GLY A CA 1
ATOM 701 C C . GLY A 1 93 ? -44.069 -11.339 -22.719 1.00 27.62 93 GLY A C 1
ATOM 702 O O . GLY A 1 93 ? -42.859 -11.249 -22.565 1.00 27.62 93 GLY A O 1
ATOM 703 N N . GLN A 1 94 ? -44.754 -12.470 -22.516 1.00 29.95 94 GLN A N 1
ATOM 704 C CA . GLN A 1 94 ? -44.166 -13.808 -22.372 1.00 29.95 94 GLN A CA 1
ATOM 705 C C . GLN A 1 94 ? -43.155 -14.109 -23.487 1.00 29.95 94 GLN A C 1
ATOM 707 O O . GLN A 1 94 ? -43.472 -13.879 -24.655 1.00 29.95 94 GLN A O 1
ATOM 712 N N . ARG A 1 95 ? -42.025 -14.737 -23.132 1.00 28.58 95 ARG A N 1
ATOM 713 C CA . ARG A 1 95 ? -41.401 -15.856 -23.867 1.00 28.58 95 ARG A CA 1
ATOM 714 C C . ARG A 1 95 ? -40.212 -16.416 -23.080 1.00 28.58 95 ARG A C 1
ATOM 716 O O . ARG A 1 95 ? -39.149 -15.820 -23.042 1.00 28.58 95 ARG A O 1
ATOM 723 N N . ASP A 1 96 ? -40.439 -17.589 -22.518 1.00 31.73 96 ASP A N 1
ATOM 724 C CA . ASP A 1 96 ? -39.480 -18.665 -22.245 1.00 31.73 96 ASP A CA 1
ATOM 725 C C . ASP A 1 96 ? -40.244 -19.969 -22.588 1.00 31.73 96 ASP A C 1
ATOM 727 O O . ASP A 1 96 ? -41.475 -19.884 -22.723 1.00 31.73 96 ASP A O 1
ATOM 731 N N . PRO A 1 97 ? -39.640 -21.169 -22.720 1.00 42.09 97 PRO A N 1
ATOM 732 C CA . PRO A 1 97 ? -38.260 -21.551 -22.373 1.00 42.09 97 PRO A CA 1
ATOM 733 C C . PRO A 1 97 ? -37.576 -22.474 -23.412 1.00 42.09 97 PRO A C 1
ATOM 735 O O . PRO A 1 97 ? -38.264 -23.139 -24.172 1.00 42.09 97 PRO A O 1
ATOM 738 N N . LEU A 1 98 ? -36.248 -22.651 -23.351 1.00 29.00 98 LEU A N 1
ATOM 739 C CA . LEU A 1 98 ? -35.602 -23.969 -23.541 1.00 29.00 98 LEU A CA 1
ATOM 740 C C . LEU A 1 98 ? -34.229 -24.013 -22.834 1.00 29.00 98 LEU A C 1
ATOM 742 O O . LEU A 1 98 ? -33.246 -23.439 -23.294 1.00 29.00 98 LEU A O 1
ATOM 746 N N . HIS A 1 99 ? -34.187 -24.747 -21.718 1.00 34.28 99 HIS A N 1
ATOM 747 C CA . HIS A 1 99 ? -32.982 -25.264 -21.056 1.00 34.28 99 HIS A CA 1
ATOM 748 C C . HIS A 1 99 ? -32.285 -26.330 -21.929 1.00 34.28 99 HIS A C 1
ATOM 750 O O . HIS A 1 99 ? -32.950 -27.024 -22.702 1.00 34.28 99 HIS A O 1
ATOM 756 N N . PRO A 1 100 ? -30.980 -26.580 -21.712 1.00 34.56 100 PRO A N 1
ATOM 757 C CA . PRO A 1 100 ? -30.657 -27.822 -21.007 1.00 34.56 100 PRO A CA 1
ATOM 758 C C . PRO A 1 100 ? -29.872 -27.610 -19.713 1.00 34.56 100 PRO A C 1
ATOM 760 O O . PRO A 1 100 ? -29.041 -26.722 -19.555 1.00 34.56 100 PRO A O 1
ATOM 763 N N . HIS A 1 101 ? -30.190 -28.494 -18.783 1.00 29.11 101 HIS A N 1
ATOM 764 C CA . HIS A 1 101 ? -29.672 -28.641 -17.440 1.00 29.11 101 HIS A CA 1
ATOM 765 C C . HIS A 1 101 ? -28.398 -29.503 -17.472 1.00 29.11 101 HIS A C 1
ATOM 767 O O . HIS A 1 101 ? -28.448 -30.648 -17.917 1.00 29.11 101 HIS A O 1
ATOM 773 N N . LEU A 1 102 ? -27.271 -28.982 -16.980 1.00 31.00 102 LEU A N 1
ATOM 774 C CA . LEU A 1 102 ? -26.092 -29.779 -16.634 1.00 31.00 102 LEU A CA 1
ATOM 775 C C . LEU A 1 102 ? -25.835 -29.632 -15.135 1.00 31.00 102 LEU A C 1
ATOM 777 O O . LEU A 1 102 ? -25.272 -28.651 -14.658 1.00 31.00 102 LEU A O 1
ATOM 781 N N . HIS A 1 103 ? -26.301 -30.641 -14.404 1.00 32.97 103 HIS A N 1
ATOM 782 C CA . HIS A 1 103 ? -25.868 -30.976 -13.055 1.00 32.97 103 HIS A CA 1
ATOM 783 C C . HIS A 1 103 ? -24.363 -31.267 -13.086 1.00 32.97 103 HIS A C 1
ATOM 785 O O . HIS A 1 103 ? -23.960 -32.223 -13.747 1.00 32.97 103 HIS A O 1
ATOM 791 N N . HIS A 1 104 ? -23.544 -30.525 -12.340 1.00 35.47 104 HIS A N 1
ATOM 792 C CA . HIS A 1 104 ? -22.270 -31.041 -11.837 1.00 35.47 104 HIS A CA 1
ATOM 793 C C . HIS A 1 104 ? -22.121 -30.675 -10.364 1.00 35.47 104 HIS A C 1
ATOM 795 O O . HIS A 1 104 ? -22.164 -29.513 -9.967 1.00 35.47 104 HIS A O 1
ATOM 801 N N . GLN A 1 105 ? -22.036 -31.735 -9.567 1.00 37.72 105 GLN A N 1
ATOM 802 C CA . GLN A 1 105 ? -21.920 -31.725 -8.122 1.00 37.72 105 GLN A CA 1
ATOM 803 C C . GLN A 1 105 ? -20.574 -31.121 -7.719 1.00 37.72 105 GLN A C 1
ATOM 805 O O . GLN A 1 105 ? -19.528 -31.513 -8.233 1.00 37.72 105 GLN A O 1
ATOM 810 N N . GLY A 1 106 ? -20.612 -30.185 -6.774 1.00 30.66 106 GLY A N 1
ATOM 811 C CA . GLY A 1 106 ? -19.428 -29.719 -6.073 1.00 30.66 106 GLY A CA 1
ATOM 812 C C . GLY A 1 106 ? -18.936 -30.794 -5.110 1.00 30.66 106 GLY A C 1
ATOM 813 O O . GLY A 1 106 ? -19.630 -31.148 -4.160 1.00 30.66 106 GLY A O 1
ATOM 814 N N . THR A 1 107 ? -17.723 -31.291 -5.329 1.00 40.84 107 THR A N 1
ATOM 815 C CA . THR A 1 107 ? -16.962 -31.994 -4.296 1.00 40.84 107 THR A CA 1
ATOM 816 C C . THR A 1 107 ? -15.980 -31.014 -3.674 1.00 40.84 107 THR A C 1
ATOM 818 O O . THR A 1 107 ? -14.886 -30.789 -4.192 1.00 40.84 107 THR A O 1
ATOM 821 N N . ASN A 1 108 ? -16.376 -30.444 -2.538 1.00 35.38 108 ASN A N 1
ATOM 822 C CA . ASN A 1 108 ? -15.457 -29.836 -1.587 1.00 35.38 108 ASN A CA 1
ATOM 823 C C . ASN A 1 108 ? -14.634 -30.963 -0.950 1.00 35.38 108 ASN A C 1
ATOM 825 O O . ASN A 1 108 ? -15.098 -31.625 -0.025 1.00 35.38 108 ASN A O 1
ATOM 829 N N . SER A 1 109 ? -13.424 -31.199 -1.456 1.00 37.38 109 SER A N 1
ATOM 830 C CA . SER A 1 109 ? -12.426 -32.018 -0.768 1.00 37.38 109 SER A CA 1
ATOM 831 C C . SER A 1 109 ? -11.215 -31.156 -0.449 1.00 37.38 109 SER A C 1
ATOM 833 O O . SER A 1 109 ? -10.294 -31.005 -1.250 1.00 37.38 109 SER A O 1
ATOM 835 N N . THR A 1 110 ? -11.232 -30.598 0.756 1.00 38.03 110 THR A N 1
ATOM 836 C CA . THR A 1 110 ? -10.084 -29.987 1.420 1.00 38.03 110 THR A CA 1
ATOM 837 C C . THR A 1 110 ? -9.066 -31.085 1.732 1.00 38.03 110 THR A C 1
ATOM 839 O O . THR A 1 110 ? -9.130 -31.728 2.776 1.00 38.03 110 THR A O 1
ATOM 842 N N . ALA A 1 111 ? -8.132 -31.326 0.815 1.00 41.25 111 ALA A N 1
ATOM 843 C CA . ALA A 1 111 ? -6.910 -32.073 1.095 1.00 41.25 111 ALA A CA 1
ATOM 844 C C . ALA A 1 111 ? -5.734 -31.081 1.164 1.00 41.25 111 ALA A C 1
ATOM 846 O O . ALA A 1 111 ? -5.641 -30.191 0.316 1.00 41.25 111 ALA A O 1
ATOM 847 N N . PRO A 1 112 ? -4.846 -31.184 2.167 1.00 40.50 112 PRO A N 1
ATOM 848 C CA . PRO A 1 112 ? -3.760 -30.232 2.341 1.00 40.50 112 PRO A CA 1
ATOM 849 C C . PRO A 1 112 ? -2.724 -30.385 1.223 1.00 40.50 112 PRO A C 1
ATOM 851 O O . PRO A 1 112 ? -2.241 -31.483 0.937 1.00 40.50 112 PRO A O 1
ATOM 854 N N . ILE A 1 113 ? -2.360 -29.252 0.620 1.00 46.62 113 ILE A N 1
ATOM 855 C CA . ILE A 1 113 ? -1.281 -29.128 -0.362 1.00 46.62 113 ILE A CA 1
ATOM 856 C C . ILE A 1 113 ? 0.018 -29.620 0.283 1.00 46.62 113 ILE A C 1
ATOM 858 O O . ILE A 1 113 ? 0.568 -28.993 1.189 1.00 46.62 113 ILE A O 1
ATOM 862 N N . THR A 1 114 ? 0.512 -30.764 -0.182 1.00 34.41 114 THR A N 1
ATOM 863 C CA . THR A 1 114 ? 1.815 -31.292 0.214 1.00 34.41 114 THR A CA 1
ATOM 864 C C . THR A 1 114 ? 2.884 -30.602 -0.627 1.00 34.41 114 THR A C 1
ATOM 866 O O . THR A 1 114 ? 2.942 -30.746 -1.846 1.00 34.41 114 THR A O 1
ATOM 869 N N . ILE A 1 115 ? 3.728 -29.816 0.036 1.00 43.56 115 ILE A N 1
ATOM 870 C CA . ILE A 1 115 ? 4.901 -29.163 -0.545 1.00 43.56 115 ILE A CA 1
ATOM 871 C C . ILE A 1 115 ? 5.874 -30.253 -1.021 1.00 43.56 115 ILE A C 1
ATOM 873 O O . ILE A 1 115 ? 6.510 -30.919 -0.204 1.00 43.56 115 ILE A O 1
ATOM 877 N N . LEU A 1 116 ? 6.034 -30.420 -2.338 1.00 31.86 116 LEU A N 1
ATOM 878 C CA . LEU A 1 116 ? 7.141 -31.185 -2.919 1.00 31.86 116 LEU A CA 1
ATOM 879 C C . LEU A 1 116 ? 8.446 -30.401 -2.724 1.00 31.86 116 LEU A C 1
ATOM 881 O O . LEU A 1 116 ? 8.913 -29.675 -3.600 1.00 31.86 116 LEU A O 1
ATOM 885 N N . ARG A 1 117 ? 9.051 -30.545 -1.542 1.00 37.19 117 ARG A N 1
ATOM 886 C CA . ARG A 1 117 ? 10.439 -30.151 -1.291 1.00 37.19 117 ARG A CA 1
ATOM 887 C C . ARG A 1 117 ? 11.355 -31.265 -1.788 1.00 37.19 117 ARG A C 1
ATOM 889 O O . ARG A 1 117 ? 11.486 -32.317 -1.169 1.00 37.19 117 ARG A O 1
ATOM 896 N N . ARG A 1 118 ? 12.010 -31.006 -2.917 1.00 35.06 118 ARG A N 1
ATOM 897 C CA . ARG A 1 118 ? 13.164 -31.765 -3.400 1.00 35.06 118 ARG A CA 1
ATOM 898 C C . ARG A 1 118 ? 14.304 -31.618 -2.384 1.00 35.06 118 ARG A C 1
ATOM 900 O O . ARG A 1 118 ? 14.885 -30.546 -2.269 1.00 35.06 118 ARG A O 1
ATOM 907 N N . GLY A 1 119 ? 14.610 -32.689 -1.659 1.00 33.84 119 GLY A N 1
ATOM 908 C CA . GLY A 1 119 ? 15.753 -32.769 -0.752 1.00 33.84 119 GLY A CA 1
ATOM 909 C C . GLY A 1 119 ? 16.128 -34.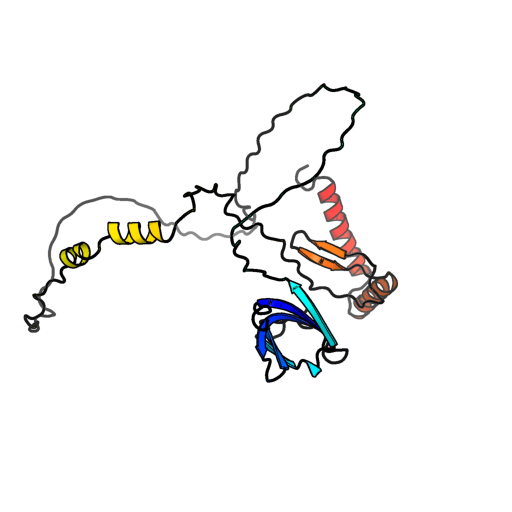225 -0.493 1.00 33.84 119 GLY A C 1
ATOM 910 O O . GLY A 1 119 ? 15.417 -34.937 0.206 1.00 33.84 119 GLY A O 1
ATOM 911 N N . GLN A 1 120 ? 17.229 -34.673 -1.094 1.00 35.44 120 GLN A N 1
ATOM 912 C CA . GLN A 1 120 ? 17.896 -35.931 -0.761 1.00 35.44 120 GLN A CA 1
ATOM 913 C C . GLN A 1 120 ? 18.597 -35.799 0.597 1.00 35.44 120 GLN A C 1
ATOM 915 O O . GLN A 1 120 ? 19.390 -34.878 0.775 1.00 35.44 120 GLN A O 1
ATOM 920 N N . SER A 1 121 ? 18.368 -36.737 1.518 1.00 36.28 121 SER A N 1
ATOM 921 C CA . SER A 1 121 ? 19.392 -37.639 2.087 1.00 36.28 121 SER A CA 1
ATOM 922 C C . SER A 1 121 ? 18.901 -38.333 3.370 1.00 36.28 121 SER A C 1
ATOM 924 O O . SER A 1 121 ? 18.180 -37.768 4.185 1.00 36.28 121 SER A O 1
ATOM 926 N N . ASN A 1 122 ? 19.273 -39.613 3.462 1.00 34.03 122 ASN A N 1
ATOM 927 C CA . ASN A 1 122 ? 19.025 -40.607 4.510 1.00 34.03 122 ASN A CA 1
ATOM 928 C C . ASN A 1 122 ? 19.149 -40.096 5.955 1.00 34.03 122 ASN A C 1
ATOM 930 O O . ASN A 1 122 ? 20.082 -39.359 6.229 1.00 34.03 122 ASN A O 1
ATOM 934 N N . VAL A 1 123 ? 18.357 -40.655 6.887 1.00 38.53 123 VAL A N 1
ATOM 935 C CA . VAL A 1 123 ? 18.820 -41.470 8.040 1.00 38.53 123 VAL A CA 1
ATOM 936 C C . VAL A 1 123 ? 17.613 -42.168 8.700 1.00 38.53 123 VAL A C 1
ATOM 938 O O . VAL A 1 123 ? 16.503 -41.651 8.758 1.00 38.53 123 VAL A O 1
ATOM 941 N N . ARG A 1 124 ? 17.865 -43.406 9.131 1.00 35.09 124 ARG A N 1
ATOM 942 C CA . ARG A 1 124 ? 16.969 -44.418 9.706 1.00 35.09 124 ARG A CA 1
ATOM 943 C C . ARG A 1 124 ? 16.424 -44.026 11.089 1.00 35.09 124 ARG A C 1
ATOM 945 O O . ARG A 1 124 ? 17.165 -43.496 11.906 1.00 35.09 124 ARG A O 1
ATOM 952 N N . GLY A 1 125 ? 15.189 -44.431 11.389 1.00 33.50 125 GLY A N 1
ATOM 953 C CA . GLY A 1 125 ? 14.625 -44.413 12.743 1.00 33.50 125 GLY A CA 1
ATOM 954 C C . GLY A 1 125 ? 13.257 -45.089 12.785 1.00 33.50 125 GLY A C 1
ATOM 955 O O . GLY A 1 125 ? 12.240 -44.448 12.558 1.00 33.50 125 GLY A O 1
ATOM 956 N N . ALA A 1 126 ? 13.244 -46.404 13.003 1.00 33.31 126 ALA A N 1
ATOM 957 C CA . ALA A 1 126 ? 12.036 -47.211 13.117 1.00 33.31 126 ALA A CA 1
ATOM 958 C C . ALA A 1 126 ? 11.436 -47.097 14.529 1.00 33.31 126 ALA A C 1
ATOM 960 O O . ALA A 1 126 ? 12.109 -47.416 15.505 1.00 33.31 126 ALA A O 1
ATOM 961 N N . THR A 1 127 ? 10.160 -46.726 14.637 1.00 33.50 127 THR A N 1
ATOM 962 C CA . THR A 1 127 ? 9.354 -46.884 15.859 1.00 33.50 127 THR A CA 1
ATOM 963 C C . THR A 1 127 ? 8.209 -47.846 15.573 1.00 33.50 127 THR A C 1
ATOM 965 O O . THR A 1 127 ? 7.252 -47.535 14.863 1.00 33.50 127 THR A O 1
ATOM 968 N N . GLN A 1 128 ? 8.340 -49.064 16.100 1.00 40.09 128 GLN A N 1
ATOM 969 C CA . GLN A 1 128 ? 7.312 -50.095 16.034 1.00 40.09 128 GLN A CA 1
ATOM 970 C C . GLN A 1 128 ? 6.136 -49.730 16.945 1.00 40.09 128 GLN A C 1
ATOM 972 O O . GLN A 1 128 ? 6.297 -49.498 18.140 1.00 40.09 128 GLN A O 1
ATOM 977 N N . ARG A 1 129 ? 4.933 -49.733 16.364 1.00 37.19 129 ARG A N 1
ATOM 978 C CA . ARG A 1 129 ? 3.665 -49.814 17.091 1.00 37.19 129 ARG A CA 1
ATOM 979 C C . ARG A 1 129 ? 3.433 -51.260 17.523 1.00 37.19 129 ARG A C 1
ATOM 981 O O . ARG A 1 129 ? 3.500 -52.153 16.681 1.00 37.19 129 ARG A O 1
ATOM 988 N N . LYS A 1 130 ? 3.053 -51.490 18.781 1.00 36.44 130 LYS A N 1
ATOM 989 C CA . LYS A 1 130 ? 2.338 -52.713 19.162 1.00 36.44 130 LYS A CA 1
ATOM 990 C C . LYS A 1 130 ? 1.315 -52.420 20.257 1.00 36.44 130 LYS A C 1
ATOM 992 O O . LYS A 1 130 ? 1.670 -52.111 21.387 1.00 36.44 130 LYS A O 1
ATOM 997 N N . ASN A 1 131 ? 0.043 -52.527 19.881 1.00 35.00 131 ASN A N 1
ATOM 998 C CA . ASN A 1 131 ? -1.086 -52.654 20.796 1.00 35.00 131 ASN A CA 1
ATOM 999 C C . ASN A 1 131 ? -0.967 -53.979 21.562 1.00 35.00 131 ASN A C 1
ATOM 1001 O O . ASN A 1 131 ? -0.756 -55.016 20.930 1.00 35.00 131 ASN A O 1
ATOM 1005 N N . MET A 1 132 ? -1.196 -53.976 22.876 1.00 34.06 132 MET A N 1
ATOM 1006 C CA . MET A 1 132 ? -1.655 -55.173 23.582 1.00 34.06 132 MET A CA 1
ATOM 1007 C C . MET A 1 132 ? -2.525 -54.798 24.786 1.00 34.06 132 MET A C 1
ATOM 1009 O O . MET A 1 132 ? -2.263 -53.832 25.495 1.00 34.06 132 MET A O 1
ATOM 1013 N N . VAL A 1 133 ? -3.602 -55.559 24.942 1.00 39.28 133 VAL A N 1
ATOM 1014 C CA . VAL A 1 133 ? -4.724 -55.381 25.864 1.00 39.28 133 VAL A CA 1
ATOM 1015 C C . VAL A 1 133 ? -4.625 -56.413 27.002 1.00 39.28 133 VAL A C 1
ATOM 1017 O O . VAL A 1 133 ? -4.388 -57.584 26.727 1.00 39.28 133 VAL A O 1
ATOM 1020 N N . ARG A 1 134 ? -4.930 -55.946 28.227 1.00 39.72 134 ARG A N 1
ATOM 1021 C CA . ARG A 1 134 ? -5.512 -56.619 29.421 1.00 39.72 134 ARG A CA 1
ATOM 1022 C C . ARG A 1 134 ? -4.707 -57.522 30.383 1.00 39.72 134 ARG A C 1
ATOM 1024 O O . ARG A 1 134 ? -3.912 -58.361 29.985 1.00 39.72 134 ARG A O 1
ATOM 1031 N N . ASN A 1 135 ? -5.195 -57.416 31.634 1.00 34.69 135 ASN A N 1
ATOM 1032 C CA . ASN A 1 135 ? -5.051 -58.215 32.870 1.00 34.69 135 ASN A CA 1
ATOM 1033 C C . ASN A 1 135 ? -3.791 -57.905 33.704 1.00 34.69 135 ASN A C 1
ATOM 1035 O O . ASN A 1 135 ? -2.693 -57.941 33.180 1.00 34.69 135 ASN A O 1
ATOM 1039 N N . GLY A 1 136 ? -3.833 -57.558 34.997 1.00 38.19 136 GLY A N 1
ATOM 1040 C CA . GLY A 1 136 ? -4.833 -57.773 36.049 1.00 38.19 136 GLY A CA 1
ATOM 1041 C C . GLY A 1 136 ? -4.236 -58.693 37.127 1.00 38.19 136 GLY A C 1
ATOM 1042 O O . GLY A 1 136 ? -4.331 -59.905 36.979 1.00 38.19 136 GLY A O 1
ATOM 1043 N N . GLY A 1 137 ? -3.615 -58.133 38.176 1.00 34.19 137 GLY A N 1
ATOM 1044 C CA . GLY A 1 137 ? -3.081 -58.879 39.333 1.00 34.19 137 GLY A CA 1
ATOM 1045 C C . GLY A 1 137 ? -2.208 -58.008 40.269 1.00 34.19 137 GLY A C 1
ATOM 1046 O O . GLY A 1 137 ? -1.334 -57.321 39.745 1.00 34.19 137 GLY A O 1
ATOM 1047 N N . PRO A 1 138 ? -2.432 -57.977 41.605 1.00 51.59 138 PRO A N 1
ATOM 1048 C CA . PRO A 1 138 ? -1.805 -57.010 42.521 1.00 51.59 138 PRO A CA 1
ATOM 1049 C C . PRO A 1 138 ? -0.630 -57.567 43.359 1.00 51.59 138 PRO A C 1
ATOM 1051 O O . PRO A 1 138 ? -0.460 -58.781 43.460 1.00 51.59 138 PRO A O 1
ATOM 1054 N N . ARG A 1 139 ? 0.015 -56.639 44.102 1.00 50.25 139 ARG A N 1
ATOM 1055 C CA . ARG A 1 139 ? 0.978 -56.771 45.235 1.00 50.25 139 ARG A CA 1
ATOM 1056 C C . ARG A 1 139 ? 2.452 -56.798 44.793 1.00 50.25 139 ARG A C 1
ATOM 1058 O O . ARG A 1 139 ? 2.796 -57.535 43.886 1.00 50.25 139 ARG A O 1
ATOM 1065 N N . THR A 1 140 ? 3.352 -55.980 45.337 1.00 47.44 140 THR A N 1
ATOM 1066 C CA . THR A 1 140 ? 3.599 -55.609 46.746 1.00 47.44 140 THR A CA 1
ATOM 1067 C C . THR A 1 140 ? 3.917 -54.110 46.898 1.00 47.44 140 THR A C 1
ATOM 1069 O O . THR A 1 140 ? 4.728 -53.579 46.147 1.00 47.44 140 THR A O 1
ATOM 1072 N N . ARG A 1 141 ? 3.262 -53.423 47.846 1.00 53.75 141 ARG A N 1
ATOM 1073 C CA . ARG A 1 141 ? 3.643 -52.074 48.304 1.00 53.75 141 ARG A CA 1
ATOM 1074 C C . ARG A 1 141 ? 4.508 -52.233 49.554 1.00 53.75 141 ARG A C 1
ATOM 1076 O O . ARG A 1 141 ? 4.127 -52.995 50.437 1.00 53.75 141 ARG A O 1
ATOM 1083 N N . ASP A 1 142 ? 5.636 -51.536 49.582 1.00 53.38 142 ASP A N 1
ATOM 1084 C CA . ASP A 1 142 ? 6.526 -51.439 50.737 1.00 53.38 142 ASP A CA 1
ATOM 1085 C C . ASP A 1 142 ? 5.936 -50.427 51.738 1.00 53.38 142 ASP A C 1
ATOM 1087 O O . ASP A 1 142 ? 5.857 -49.233 51.444 1.00 53.38 142 ASP A O 1
ATOM 1091 N N . ASP A 1 143 ? 5.490 -50.913 52.901 1.00 57.78 143 ASP A N 1
ATOM 1092 C CA . ASP A 1 143 ? 4.820 -50.143 53.967 1.00 57.78 143 ASP A CA 1
ATOM 1093 C C . ASP A 1 143 ? 5.797 -49.696 55.078 1.00 57.78 143 ASP A C 1
ATOM 1095 O O . ASP A 1 143 ? 5.509 -49.831 56.264 1.00 57.78 143 ASP A O 1
ATOM 1099 N N . GLU A 1 144 ? 6.974 -49.161 54.732 1.00 56.84 144 GLU A N 1
ATOM 1100 C CA . GLU A 1 144 ? 7.984 -48.795 55.751 1.00 56.84 144 GLU A CA 1
ATOM 1101 C C . GLU A 1 144 ? 8.484 -47.340 55.725 1.00 56.84 144 GLU A C 1
ATOM 1103 O O . GLU A 1 144 ? 9.379 -47.006 56.495 1.00 56.84 144 GLU A O 1
ATOM 1108 N N . CYS A 1 145 ? 7.924 -46.429 54.915 1.00 50.25 145 CYS A N 1
ATOM 1109 C CA . CYS A 1 145 ? 8.535 -45.091 54.772 1.00 50.25 145 CYS A CA 1
ATOM 1110 C C . CYS A 1 145 ? 7.748 -43.885 55.323 1.00 50.25 145 CYS A C 1
ATOM 1112 O O . CYS A 1 145 ? 8.311 -42.797 55.364 1.00 50.25 145 CYS A O 1
ATOM 1114 N N . PHE A 1 146 ? 6.494 -44.019 55.781 1.00 52.72 146 PHE A N 1
ATOM 1115 C CA . PHE A 1 146 ? 5.715 -42.850 56.251 1.00 52.72 146 PHE A CA 1
ATOM 1116 C C . PHE A 1 146 ? 4.742 -43.139 57.411 1.00 52.72 146 PHE A C 1
ATOM 1118 O O . PHE A 1 146 ? 3.632 -42.618 57.441 1.00 52.72 146 PHE A O 1
ATOM 1125 N N . GLY A 1 147 ? 5.148 -43.951 58.389 1.00 52.19 147 GLY A N 1
ATOM 1126 C CA . GLY A 1 147 ? 4.386 -44.152 59.630 1.00 52.19 147 GLY A CA 1
ATOM 1127 C C . GLY A 1 147 ? 4.624 -43.036 60.652 1.00 52.19 147 GLY A C 1
ATOM 1128 O O . GLY A 1 147 ? 5.303 -43.263 61.648 1.00 52.19 147 GLY A O 1
ATOM 1129 N N . GLY A 1 148 ? 4.116 -41.830 60.389 1.00 54.47 148 GLY A N 1
ATOM 1130 C CA . GLY A 1 148 ? 4.008 -40.752 61.378 1.00 54.47 148 GLY A CA 1
ATOM 1131 C C . GLY A 1 148 ? 2.539 -40.516 61.720 1.00 54.47 148 GLY A C 1
ATOM 1132 O O . GLY A 1 148 ? 1.727 -40.430 60.801 1.00 54.47 148 GLY A O 1
ATOM 1133 N N . GLU A 1 149 ? 2.218 -40.461 63.018 1.00 57.03 149 GLU A N 1
ATOM 1134 C CA . GLU A 1 149 ? 0.868 -40.294 63.584 1.00 57.03 149 GLU A CA 1
ATOM 1135 C C . GLU A 1 149 ? 0.041 -39.289 62.773 1.00 57.03 149 GLU A C 1
ATOM 1137 O O . GLU A 1 149 ? 0.312 -38.087 62.767 1.00 57.03 149 GLU A O 1
ATOM 1142 N N . THR A 1 150 ? -0.937 -39.803 62.027 1.00 57.06 150 THR A N 1
ATOM 1143 C CA . THR A 1 150 ? -1.894 -38.962 61.316 1.00 57.06 150 THR A CA 1
ATOM 1144 C C . THR A 1 150 ? -3.022 -38.693 62.296 1.00 57.06 150 THR A C 1
ATOM 1146 O O . THR A 1 150 ? -3.675 -39.627 62.740 1.00 57.06 150 THR A O 1
ATOM 1149 N N . ASP A 1 151 ? -3.166 -37.428 62.678 1.00 56.09 151 ASP A N 1
ATOM 1150 C CA . ASP A 1 151 ? -4.249 -36.896 63.503 1.00 56.09 151 ASP A CA 1
ATOM 1151 C C . ASP A 1 151 ? -5.605 -37.4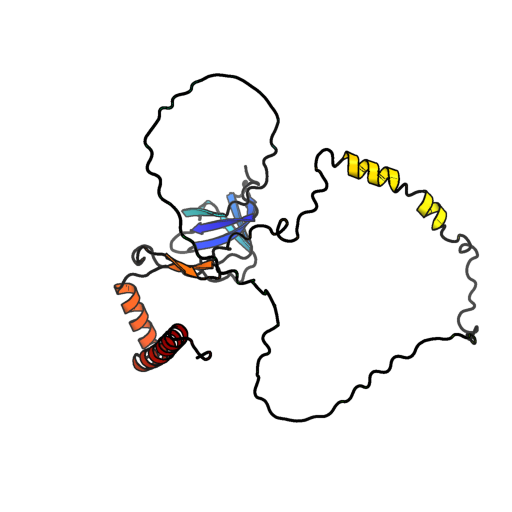70 63.040 1.00 56.09 151 ASP A C 1
ATOM 1153 O O . ASP A 1 151 ? -5.964 -37.327 61.865 1.00 56.09 151 ASP A O 1
ATOM 1157 N N . ASP A 1 152 ? -6.351 -38.114 63.948 1.00 58.00 152 ASP A N 1
ATOM 1158 C CA . ASP A 1 152 ? -7.645 -38.794 63.717 1.00 58.00 152 ASP A CA 1
ATOM 1159 C C . ASP A 1 152 ? -8.772 -37.831 63.256 1.00 58.00 152 ASP A C 1
ATOM 1161 O O . ASP A 1 152 ? -9.949 -38.179 63.184 1.00 58.00 152 ASP A O 1
ATOM 1165 N N . ASN A 1 153 ? -8.439 -36.586 62.906 1.00 53.62 153 ASN A N 1
ATOM 1166 C CA . ASN A 1 153 ? -9.354 -35.601 62.336 1.00 53.62 153 ASN A CA 1
ATOM 1167 C C . ASN A 1 153 ? -9.514 -35.727 60.800 1.00 53.62 153 ASN A C 1
ATOM 1169 O O . ASN A 1 153 ? -10.214 -34.924 60.180 1.00 53.62 153 ASN A O 1
ATOM 1173 N N . MET A 1 154 ? -8.892 -36.728 60.168 1.00 55.28 154 MET A N 1
ATOM 1174 C CA . MET A 1 154 ? -9.088 -37.065 58.746 1.00 55.28 154 MET A CA 1
ATOM 1175 C C . MET A 1 154 ? -10.163 -38.144 58.509 1.00 55.28 154 MET A C 1
ATOM 1177 O O . MET A 1 154 ? -10.342 -38.560 57.371 1.00 55.28 154 MET A O 1
ATOM 1181 N N . ASP A 1 155 ? -10.928 -38.539 59.535 1.00 52.78 155 ASP A N 1
ATOM 1182 C CA . ASP A 1 155 ? -12.094 -39.441 59.401 1.00 52.78 155 ASP A CA 1
ATOM 1183 C C . ASP A 1 155 ? -13.373 -38.723 58.925 1.00 52.78 155 ASP A C 1
ATOM 1185 O O . ASP A 1 155 ? -14.439 -39.325 58.778 1.00 52.78 155 ASP A O 1
ATOM 1189 N N . SER A 1 156 ? -13.284 -37.419 58.651 1.00 61.56 156 SER A N 1
ATOM 1190 C CA . SER A 1 156 ? -14.307 -36.721 57.874 1.00 61.56 156 SER A CA 1
ATOM 1191 C C . SER A 1 156 ? -14.035 -36.935 56.388 1.00 61.56 156 SER A C 1
ATOM 1193 O O . SER A 1 156 ? -13.507 -36.060 55.701 1.00 61.56 156 SER A O 1
ATOM 1195 N N . ASP A 1 157 ? -14.386 -38.122 55.891 1.00 64.50 157 ASP A N 1
ATOM 1196 C CA . ASP A 1 157 ? -14.473 -38.360 54.453 1.00 64.50 157 ASP A CA 1
ATOM 1197 C C . ASP A 1 157 ? -15.289 -37.215 53.843 1.00 64.50 157 ASP A C 1
ATOM 1199 O O . ASP A 1 157 ? -16.444 -36.984 54.211 1.00 64.50 157 ASP A O 1
ATOM 1203 N N . PHE A 1 158 ? -14.659 -36.434 52.962 1.00 65.44 158 PHE A N 1
ATOM 1204 C CA . PHE A 1 158 ? -15.323 -35.330 52.285 1.00 65.44 158 PHE A CA 1
ATOM 1205 C C . PHE A 1 158 ? -16.539 -35.900 51.552 1.00 65.44 158 PHE A C 1
ATOM 1207 O O . PHE A 1 158 ? -16.390 -36.637 50.577 1.00 65.44 158 PHE A O 1
ATOM 1214 N N . ASP A 1 159 ? -17.735 -35.590 52.051 1.00 69.69 159 ASP A N 1
ATOM 1215 C CA . ASP A 1 159 ? -18.980 -36.162 51.552 1.00 69.69 159 ASP A CA 1
ATOM 1216 C C . ASP A 1 159 ? -19.316 -35.568 50.178 1.00 69.69 159 ASP A C 1
ATOM 1218 O O . ASP A 1 159 ? -20.034 -34.571 50.034 1.00 69.69 159 ASP A O 1
ATOM 1222 N N . PHE A 1 160 ? -18.732 -36.167 49.140 1.00 65.94 160 PHE A N 1
ATOM 1223 C CA . PHE A 1 160 ? -18.992 -35.805 47.754 1.00 65.94 160 PHE A CA 1
ATOM 1224 C C . PHE A 1 160 ? -20.455 -36.028 47.390 1.00 65.94 160 PHE A C 1
ATOM 1226 O O . PHE A 1 160 ? -20.955 -35.284 46.557 1.00 65.94 160 PHE A O 1
ATOM 1233 N N . GLU A 1 161 ? -21.134 -37.006 47.993 1.00 67.19 161 GLU A N 1
ATOM 1234 C CA . GLU A 1 161 ? -22.511 -37.379 47.665 1.00 67.19 161 GLU A CA 1
ATOM 1235 C C . GLU A 1 161 ? -23.519 -36.421 48.312 1.00 67.19 161 GLU A C 1
ATOM 1237 O O . GLU A 1 161 ? -24.413 -35.923 47.624 1.00 67.19 161 GLU A O 1
ATOM 1242 N N . GLY A 1 162 ? -23.306 -36.041 49.575 1.00 73.81 162 GLY A N 1
ATOM 1243 C CA . GLY A 1 162 ? -24.043 -34.980 50.261 1.00 73.81 162 GLY A CA 1
ATOM 1244 C C . GLY A 1 162 ? -23.859 -33.615 49.596 1.00 73.81 162 GLY A C 1
ATOM 1245 O O . GLY A 1 162 ? -24.841 -32.917 49.336 1.00 73.81 162 GLY A O 1
ATOM 1246 N N . ASN A 1 163 ? -22.630 -33.257 49.208 1.00 71.38 163 ASN A N 1
ATOM 1247 C CA . ASN A 1 163 ? -22.383 -32.030 48.442 1.00 71.38 163 ASN A CA 1
ATOM 1248 C C . ASN A 1 163 ? -22.967 -32.082 47.018 1.00 71.38 163 ASN A C 1
ATOM 1250 O O . ASN A 1 163 ? -23.425 -31.052 46.519 1.00 71.38 163 ASN A O 1
ATOM 1254 N N . LEU A 1 164 ? -23.008 -33.253 46.363 1.00 68.62 164 LEU A N 1
ATOM 1255 C CA . LEU A 1 164 ? -23.682 -33.417 45.066 1.00 68.62 164 LEU A CA 1
ATOM 1256 C C . LEU A 1 164 ? -25.200 -33.248 45.196 1.00 68.62 164 LEU A C 1
ATOM 1258 O O . LEU A 1 164 ? -25.824 -32.656 44.317 1.00 68.62 164 LEU A O 1
ATOM 1262 N N . ALA A 1 165 ? -25.785 -33.761 46.281 1.00 73.50 165 ALA A N 1
ATOM 1263 C CA . ALA A 1 165 ? -27.220 -33.709 46.549 1.00 73.50 165 ALA A CA 1
ATOM 1264 C C . ALA A 1 165 ? -27.710 -32.295 46.893 1.00 73.50 165 ALA A C 1
ATOM 1266 O O . ALA A 1 165 ? -28.853 -31.951 46.599 1.00 73.50 165 ALA A O 1
ATOM 1267 N N . LEU A 1 166 ? -26.840 -31.453 47.460 1.00 74.75 166 LEU A N 1
ATOM 1268 C CA . LEU A 1 166 ? -27.114 -30.028 47.669 1.00 74.75 166 LEU A CA 1
ATOM 1269 C C . LEU A 1 166 ? -27.184 -29.239 46.351 1.00 74.75 166 LEU A C 1
ATOM 1271 O O . LEU A 1 166 ? -27.754 -28.146 46.317 1.00 74.75 166 LEU A O 1
ATOM 1275 N N . PHE A 1 167 ? -26.626 -29.772 45.258 1.00 70.62 167 PHE A N 1
ATOM 1276 C CA . PHE A 1 167 ? -26.655 -29.120 43.955 1.00 70.62 167 PHE A CA 1
ATOM 1277 C C . PHE A 1 167 ? -27.908 -29.519 43.170 1.00 70.62 167 PHE A C 1
ATOM 1279 O O . PHE A 1 167 ? -27.903 -30.450 42.360 1.00 70.62 167 PHE A O 1
ATOM 1286 N N . ASP A 1 168 ? -28.993 -28.766 43.369 1.00 75.56 168 ASP A N 1
ATOM 1287 C CA . ASP A 1 168 ? -30.215 -28.922 42.581 1.00 75.56 168 ASP A CA 1
ATOM 1288 C C . ASP A 1 168 ? -29.997 -28.431 41.143 1.00 75.56 168 ASP A C 1
ATOM 1290 O O . ASP A 1 168 ? -30.275 -27.291 40.751 1.00 75.56 168 ASP A O 1
ATOM 1294 N N . LYS A 1 169 ? -29.483 -29.352 40.331 1.00 78.00 169 LYS A N 1
ATOM 1295 C CA . LYS A 1 169 ? -29.274 -29.170 38.902 1.00 78.00 169 LYS A CA 1
ATOM 1296 C C . LYS A 1 169 ? -30.574 -28.734 38.219 1.00 78.00 169 LYS A C 1
ATOM 1298 O O . LYS A 1 169 ? -30.523 -27.864 37.354 1.00 78.00 169 LYS A O 1
ATOM 1303 N N . ALA A 1 170 ? -31.731 -29.272 38.610 1.00 78.50 170 ALA A N 1
ATOM 1304 C CA . ALA A 1 170 ? -33.013 -28.928 38.002 1.00 78.50 170 ALA A CA 1
ATOM 1305 C C . ALA A 1 170 ? -33.425 -27.483 38.321 1.00 78.50 170 ALA A C 1
ATOM 1307 O O . ALA A 1 170 ? -33.825 -26.761 37.406 1.00 78.50 170 ALA A O 1
ATOM 1308 N N . ALA A 1 171 ? -33.239 -27.017 39.558 1.00 79.81 171 ALA A N 1
ATOM 1309 C CA . ALA A 1 171 ? -33.471 -25.620 39.924 1.00 79.81 171 ALA A CA 1
ATOM 1310 C C . ALA A 1 171 ? -32.537 -24.668 39.166 1.00 79.81 171 ALA A C 1
ATOM 1312 O O . ALA A 1 171 ? -32.998 -23.658 38.628 1.00 79.81 171 ALA A O 1
ATOM 1313 N N . VAL A 1 172 ? -31.250 -25.008 39.034 1.00 77.00 172 VAL A N 1
ATOM 1314 C CA . VAL A 1 172 ? -30.287 -24.210 38.254 1.00 77.00 172 VAL A CA 1
ATOM 1315 C C . VAL A 1 172 ? -30.694 -24.149 36.781 1.00 77.00 172 VAL A C 1
ATOM 1317 O O . VAL A 1 172 ? -30.747 -23.060 36.210 1.00 77.00 172 VAL A O 1
ATOM 1320 N N . PHE A 1 173 ? -31.064 -25.278 36.169 1.00 74.94 173 PHE A N 1
ATOM 1321 C CA . PHE A 1 173 ? -31.552 -25.291 34.788 1.00 74.94 173 PHE A CA 1
ATOM 1322 C C . PHE A 1 173 ? -32.873 -24.541 34.631 1.00 74.94 173 PHE A C 1
ATOM 1324 O O . PHE A 1 173 ? -33.039 -23.849 33.631 1.00 74.94 173 PHE A O 1
ATOM 1331 N N . SER A 1 174 ? -33.780 -24.598 35.606 1.00 76.31 174 SER A N 1
ATOM 1332 C CA . SER A 1 174 ? -35.027 -23.827 35.578 1.00 76.31 174 SER A CA 1
ATOM 1333 C C . SER A 1 174 ? -34.772 -22.321 35.660 1.00 76.31 174 SER A C 1
ATOM 1335 O O . SER A 1 174 ? -35.431 -21.551 34.965 1.00 76.31 174 SER A O 1
ATOM 1337 N N . LYS A 1 175 ? -33.760 -21.896 36.428 1.00 74.75 175 LYS A N 1
ATOM 1338 C CA . LYS A 1 175 ? -33.348 -20.493 36.549 1.00 74.75 175 LYS A CA 1
ATOM 1339 C C . LYS A 1 175 ? -32.652 -19.989 35.289 1.00 74.75 175 LYS A C 1
ATOM 1341 O O . LYS A 1 175 ? -32.923 -18.883 34.842 1.00 74.75 175 LYS A O 1
ATOM 1346 N N . ILE A 1 176 ? -31.809 -20.817 34.676 1.00 73.12 176 ILE A N 1
ATOM 1347 C CA . ILE A 1 176 ? -31.197 -20.515 33.375 1.00 73.12 176 ILE A CA 1
ATOM 1348 C C . ILE A 1 176 ? -32.280 -20.417 32.295 1.00 73.12 176 ILE A C 1
ATOM 1350 O O . ILE A 1 176 ? -32.269 -19.474 31.515 1.00 73.12 176 ILE A O 1
ATOM 1354 N N . SER A 1 177 ? -33.242 -21.344 32.298 1.00 68.00 177 SER A N 1
ATOM 1355 C CA . SER A 1 177 ? -34.335 -21.383 31.317 1.00 68.00 177 SER A CA 1
ATOM 1356 C C . SER A 1 177 ? -35.310 -20.213 31.474 1.00 68.00 177 SER A C 1
ATOM 1358 O O . SER A 1 177 ? -35.854 -19.736 30.485 1.00 68.00 177 SER A O 1
ATOM 1360 N N . SER A 1 178 ? -35.530 -19.743 32.706 1.00 65.56 178 SER A N 1
ATOM 1361 C CA . SER A 1 178 ? -36.396 -18.589 32.993 1.00 65.56 178 SER A CA 1
ATOM 1362 C C . SER A 1 178 ? -35.703 -17.241 32.781 1.00 65.56 178 SER A C 1
ATOM 1364 O O . SER A 1 178 ? -36.384 -16.271 32.472 1.00 65.56 178 SER A O 1
ATOM 1366 N N . LEU A 1 179 ? -34.368 -17.176 32.871 1.00 61.09 179 LEU A N 1
ATOM 1367 C CA . LEU A 1 179 ? -33.577 -16.028 32.402 1.00 61.09 179 LEU A CA 1
ATOM 1368 C C . LEU A 1 179 ? -33.484 -15.978 30.870 1.00 61.09 179 LEU A C 1
ATOM 1370 O O . LEU A 1 179 ? -33.338 -14.902 30.302 1.00 61.09 179 LEU A O 1
ATOM 1374 N N . SER A 1 180 ? -33.590 -17.129 30.203 1.00 57.22 180 SER A N 1
ATOM 1375 C CA . SER A 1 180 ? -33.741 -17.235 28.751 1.00 57.22 180 SER A CA 1
ATOM 1376 C C . SER A 1 180 ? -35.218 -17.266 28.345 1.00 57.22 180 SER A C 1
ATOM 1378 O O . SER A 1 180 ? -35.652 -18.161 27.616 1.00 57.22 180 SER A O 1
ATOM 1380 N N . SER A 1 181 ? -36.020 -16.328 28.848 1.00 49.34 181 SER A N 1
ATOM 1381 C CA . SER A 1 181 ? -37.338 -16.079 28.272 1.00 49.34 181 SER A CA 1
ATOM 1382 C C . SER A 1 181 ? -37.163 -15.549 26.846 1.00 49.34 181 SER A C 1
ATOM 1384 O O . SER A 1 181 ? -36.574 -14.491 26.648 1.00 49.34 181 SER A O 1
ATOM 1386 N N . GLU A 1 182 ? -37.689 -16.319 25.892 1.00 50.84 182 GLU A N 1
ATOM 1387 C CA . GLU A 1 182 ? -37.832 -16.019 24.459 1.00 50.84 182 GLU A CA 1
ATOM 1388 C C . GLU A 1 182 ? -36.560 -16.062 23.601 1.00 50.84 182 GLU A C 1
ATOM 1390 O O . GLU A 1 182 ? -36.141 -15.103 22.964 1.00 50.84 182 GLU A O 1
ATOM 1395 N N . GLY A 1 183 ? -35.992 -17.258 23.486 1.00 49.47 183 GLY A N 1
ATOM 1396 C CA . GLY A 1 183 ? -35.196 -17.621 22.322 1.00 49.47 183 GLY A CA 1
ATOM 1397 C C . GLY A 1 183 ? -35.319 -19.114 22.103 1.00 49.47 183 GLY A C 1
ATOM 1398 O O . GLY A 1 183 ? -34.744 -19.895 22.861 1.00 49.47 183 GLY A O 1
ATOM 1399 N N . GLU A 1 184 ? -36.102 -19.527 21.104 1.00 55.75 184 GLU A N 1
ATOM 1400 C CA . GLU A 1 184 ? -36.103 -20.910 20.634 1.00 55.75 184 GLU A CA 1
ATOM 1401 C C . GLU A 1 184 ? -34.658 -21.405 20.527 1.00 55.75 184 GLU A C 1
ATOM 1403 O O . GLU A 1 184 ? -33.781 -20.689 20.038 1.00 55.75 184 GLU A O 1
ATOM 1408 N N . LYS A 1 185 ? -34.396 -22.631 20.988 1.00 53.72 185 LYS A N 1
ATOM 1409 C CA . LYS A 1 185 ? -33.102 -23.300 20.821 1.00 53.72 185 LYS A CA 1
ATOM 1410 C C . LYS A 1 185 ? -32.898 -23.581 19.328 1.00 53.72 185 LYS A C 1
ATOM 1412 O O . LYS A 1 185 ? -33.097 -24.696 18.851 1.00 53.72 185 LYS A O 1
ATOM 1417 N N . GLN A 1 186 ? -32.560 -22.544 18.572 1.00 61.22 186 GLN A N 1
ATOM 1418 C CA . GLN A 1 186 ? -32.324 -22.638 17.148 1.00 61.22 186 GLN A CA 1
ATOM 1419 C C . GLN A 1 186 ? -31.034 -23.429 16.972 1.00 61.22 186 GLN A C 1
ATOM 1421 O O . GLN A 1 186 ? -29.947 -23.020 17.381 1.00 61.22 186 GLN A O 1
ATOM 1426 N N . THR A 1 187 ? -31.179 -24.635 16.429 1.00 63.72 187 THR A N 1
ATOM 1427 C CA . THR A 1 187 ? -30.044 -25.439 15.989 1.00 63.72 187 THR A CA 1
ATOM 1428 C C . THR A 1 187 ? -29.537 -24.793 14.712 1.00 63.72 187 THR A C 1
ATOM 1430 O O . THR A 1 187 ? -29.947 -25.160 13.613 1.00 63.72 187 THR A O 1
ATOM 1433 N N . TYR A 1 188 ? -28.699 -23.773 14.872 1.00 60.16 188 TYR A N 1
ATOM 1434 C CA . TYR A 1 188 ? -28.026 -23.136 13.754 1.00 60.16 188 TYR A CA 1
ATOM 1435 C C . TYR A 1 188 ? -27.212 -24.195 13.018 1.00 60.16 188 TYR A C 1
ATOM 1437 O O . TYR A 1 188 ? -26.449 -24.957 13.625 1.00 60.16 188 TYR A O 1
ATOM 1445 N N . ARG A 1 189 ? -27.371 -24.261 11.695 1.00 70.31 189 ARG A N 1
ATOM 1446 C CA . ARG A 1 189 ? -26.396 -24.985 10.880 1.00 70.31 189 ARG A CA 1
ATOM 1447 C C . ARG A 1 189 ? -25.020 -24.337 11.079 1.00 70.31 189 ARG A C 1
ATOM 1449 O O . ARG A 1 189 ? -24.908 -23.173 11.453 1.00 70.31 189 ARG A O 1
ATOM 1456 N N . HIS A 1 190 ? -23.961 -25.109 10.858 1.00 65.56 190 HIS A N 1
ATOM 1457 C CA . HIS A 1 190 ? -22.580 -24.672 11.097 1.00 65.56 190 HIS A CA 1
ATOM 1458 C C . HIS A 1 190 ? -22.185 -23.403 10.317 1.00 65.56 190 HIS A C 1
ATOM 1460 O O . HIS A 1 190 ? -21.253 -22.715 10.714 1.00 65.56 190 HIS A O 1
ATOM 1466 N N . ASP A 1 191 ? -22.897 -23.089 9.237 1.00 69.50 191 ASP A N 1
ATOM 1467 C CA . ASP A 1 191 ? -22.761 -21.886 8.417 1.00 69.50 191 ASP A CA 1
ATOM 1468 C C . ASP A 1 191 ? -23.536 -20.670 8.956 1.00 69.50 191 ASP A C 1
ATOM 1470 O O . ASP A 1 191 ? -23.151 -19.537 8.692 1.00 69.50 191 ASP A O 1
ATOM 1474 N N . GLN A 1 192 ? -24.586 -20.877 9.751 1.00 67.94 192 GLN A N 1
ATOM 1475 C CA . GLN A 1 192 ? -25.445 -19.807 10.279 1.00 67.94 192 GLN A CA 1
ATOM 1476 C C . GLN A 1 192 ? -24.890 -19.128 11.539 1.00 67.94 192 GLN A C 1
ATOM 1478 O O . GLN A 1 192 ? -25.400 -18.092 11.948 1.00 67.94 192 GLN A O 1
ATOM 1483 N N . ASN A 1 193 ? -23.843 -19.694 12.146 1.00 61.00 193 ASN A N 1
ATOM 1484 C CA . ASN A 1 193 ? -23.130 -19.097 13.281 1.00 61.00 193 ASN A CA 1
ATOM 1485 C C . ASN A 1 193 ? -21.780 -18.481 12.862 1.00 61.00 193 ASN A C 1
ATOM 1487 O O . ASN A 1 193 ? -20.934 -18.166 13.700 1.00 61.00 193 ASN A O 1
ATOM 1491 N N . ILE A 1 194 ? -21.548 -18.356 11.552 1.00 69.38 194 ILE A N 1
ATOM 1492 C CA . ILE A 1 194 ? -20.384 -17.667 11.009 1.00 69.38 194 ILE A CA 1
ATOM 1493 C C . ILE A 1 194 ? -20.749 -16.188 10.971 1.00 69.38 194 ILE A C 1
ATOM 1495 O O . ILE A 1 194 ? -21.559 -15.765 10.151 1.00 69.38 194 ILE A O 1
ATOM 1499 N N . LEU A 1 195 ? -20.159 -15.402 11.875 1.00 71.31 195 LEU A N 1
ATOM 1500 C CA . LEU A 1 195 ? -20.177 -13.946 11.766 1.00 71.31 195 LEU A CA 1
ATOM 1501 C C . LEU A 1 195 ? -19.709 -13.593 10.353 1.00 71.31 195 LEU A C 1
ATOM 1503 O O . LEU A 1 195 ? -18.605 -13.989 9.972 1.00 71.31 195 LEU A O 1
ATOM 1507 N N . GLU A 1 196 ? -20.537 -12.893 9.574 1.00 62.03 196 GLU A N 1
ATOM 1508 C CA . GLU A 1 196 ? -20.114 -12.348 8.287 1.00 62.03 196 GLU A CA 1
ATOM 1509 C C . GLU A 1 196 ? -18.860 -11.508 8.541 1.00 62.03 196 GLU A C 1
ATOM 1511 O O . GLU A 1 196 ? -18.923 -10.414 9.109 1.00 62.03 196 GLU A O 1
ATOM 1516 N N . VAL A 1 197 ? -17.693 -12.053 8.190 1.00 61.06 197 VAL A N 1
ATOM 1517 C CA . VAL A 1 197 ? -16.425 -11.352 8.345 1.00 61.06 197 VAL A CA 1
ATOM 1518 C C . VAL A 1 197 ? -16.457 -10.238 7.316 1.00 61.06 197 VAL A C 1
ATOM 1520 O O . VAL A 1 197 ? -16.112 -10.446 6.152 1.00 61.06 197 VAL A O 1
ATOM 1523 N N . LYS A 1 198 ? -16.912 -9.050 7.727 1.00 60.44 198 LYS A N 1
ATOM 1524 C CA . LYS A 1 198 ? -16.698 -7.839 6.942 1.00 60.44 198 LYS A CA 1
ATOM 1525 C C . LYS A 1 198 ? -15.203 -7.797 6.624 1.00 60.44 198 LYS A C 1
ATOM 1527 O O . LYS A 1 198 ? -14.407 -7.845 7.566 1.00 60.44 198 LYS A O 1
ATOM 1532 N N . PRO A 1 199 ? -14.815 -7.773 5.335 1.00 61.53 199 PRO A N 1
ATOM 1533 C CA . PRO A 1 199 ? -13.415 -7.752 4.958 1.00 61.53 199 PRO A CA 1
ATOM 1534 C C . PRO A 1 199 ? -12.742 -6.610 5.700 1.00 61.53 199 PRO A C 1
ATOM 1536 O O . PRO A 1 199 ? -13.174 -5.460 5.597 1.00 61.53 199 PRO A O 1
ATOM 1539 N N . ILE A 1 200 ? -11.733 -6.936 6.502 1.00 65.19 200 ILE A N 1
ATOM 1540 C CA . ILE A 1 200 ? -10.998 -5.925 7.245 1.00 65.19 200 ILE A CA 1
ATOM 1541 C C . ILE A 1 200 ? -10.288 -5.075 6.191 1.00 65.19 200 ILE A C 1
ATOM 1543 O O . ILE A 1 200 ? -9.427 -5.562 5.461 1.00 65.19 200 ILE A O 1
ATOM 1547 N N . VAL A 1 201 ? -10.711 -3.820 6.051 1.00 75.00 201 VAL A N 1
ATOM 1548 C CA . VAL A 1 201 ? -10.140 -2.904 5.064 1.00 75.00 201 VAL A CA 1
ATOM 1549 C C . VAL A 1 201 ? -8.819 -2.384 5.616 1.00 75.00 201 VAL A C 1
ATOM 1551 O O . VAL A 1 201 ? -8.789 -1.589 6.555 1.00 75.00 201 VAL A O 1
ATOM 1554 N N . TYR A 1 202 ? -7.710 -2.818 5.023 1.00 83.69 202 TYR A N 1
ATOM 1555 C CA . TYR A 1 202 ? -6.373 -2.407 5.436 1.00 83.69 202 TYR A CA 1
ATOM 1556 C C . TYR A 1 202 ? -5.881 -1.253 4.560 1.00 83.69 202 TYR A C 1
ATOM 1558 O O . TYR A 1 202 ? -5.601 -1.424 3.375 1.00 83.69 202 TYR A O 1
ATOM 1566 N N . ARG A 1 203 ? -5.729 -0.059 5.141 1.00 88.88 203 ARG A N 1
ATOM 1567 C CA . ARG A 1 203 ? -5.181 1.130 4.461 1.00 88.88 203 ARG A CA 1
ATOM 1568 C C . ARG A 1 203 ? -3.748 1.414 4.904 1.00 88.88 203 ARG A C 1
ATOM 1570 O O . ARG A 1 203 ? -3.508 2.298 5.713 1.00 88.88 203 ARG A O 1
ATOM 1577 N N . GLN A 1 204 ? -2.792 0.658 4.365 1.00 91.38 204 GLN A N 1
ATOM 1578 C CA . GLN A 1 204 ? -1.363 0.850 4.671 1.00 91.38 204 GLN A CA 1
ATOM 1579 C C . GLN A 1 204 ? -0.654 1.792 3.688 1.00 91.38 204 GLN A C 1
ATOM 1581 O O . GLN A 1 204 ? 0.306 2.464 4.056 1.00 91.38 204 GLN A O 1
ATOM 1586 N N . ILE A 1 205 ? -1.121 1.862 2.437 1.00 94.12 205 ILE A N 1
ATOM 1587 C CA . ILE A 1 205 ? -0.502 2.682 1.391 1.00 94.12 205 ILE A CA 1
ATOM 1588 C C . ILE A 1 205 ? -1.224 4.028 1.324 1.00 94.12 205 ILE A C 1
ATOM 1590 O O . ILE A 1 205 ? -2.428 4.083 1.083 1.00 94.12 205 ILE A O 1
ATOM 1594 N N . THR A 1 206 ? -0.478 5.119 1.504 1.00 91.69 206 THR A N 1
ATOM 1595 C CA . THR A 1 206 ? -1.007 6.487 1.420 1.00 91.69 206 THR A CA 1
ATOM 1596 C C . THR A 1 206 ? -0.317 7.256 0.301 1.00 91.69 206 THR A C 1
ATOM 1598 O O . THR A 1 206 ? 0.900 7.181 0.140 1.00 91.69 206 THR A O 1
ATOM 1601 N N . VAL A 1 207 ? -1.096 8.020 -0.464 1.00 92.62 207 VAL A N 1
ATOM 1602 C CA . VAL A 1 207 ? -0.608 8.878 -1.550 1.00 92.62 207 VAL A CA 1
ATOM 1603 C C . VAL A 1 207 ? -0.994 10.326 -1.235 1.00 92.62 207 VAL A C 1
ATOM 1605 O O . VAL A 1 207 ? -2.137 10.564 -0.839 1.00 92.62 207 VAL A O 1
ATOM 1608 N N . PRO A 1 208 ? -0.088 11.310 -1.402 1.00 92.69 208 PRO A N 1
ATOM 1609 C CA . PRO A 1 208 ? -0.427 12.718 -1.225 1.00 92.69 208 PRO A CA 1
ATOM 1610 C C . PRO A 1 208 ? -1.622 13.124 -2.092 1.00 92.69 208 PRO A C 1
ATOM 1612 O O . PRO A 1 208 ? -1.680 12.771 -3.267 1.00 92.69 208 PRO A O 1
ATOM 1615 N N . GLN A 1 209 ? -2.545 13.917 -1.545 1.00 86.00 209 GLN A N 1
ATOM 1616 C CA . GLN A 1 209 ? -3.835 14.216 -2.185 1.00 86.00 209 GLN A CA 1
ATOM 1617 C C . GLN A 1 209 ? -3.708 14.805 -3.603 1.00 86.00 209 GLN A C 1
ATOM 1619 O O . GLN A 1 209 ? -4.457 14.432 -4.498 1.00 86.00 209 GLN A O 1
ATOM 1624 N N . HIS A 1 210 ? -2.706 15.657 -3.839 1.00 88.81 210 HIS A N 1
ATOM 1625 C CA . HIS A 1 210 ? -2.419 16.259 -5.150 1.00 88.81 210 HIS A CA 1
ATOM 1626 C C . HIS A 1 210 ? -1.775 15.291 -6.166 1.00 88.81 210 HIS A C 1
ATOM 1628 O O . HIS A 1 210 ? -1.597 15.641 -7.329 1.00 88.81 210 HIS A O 1
ATOM 1634 N N . GLN A 1 211 ? -1.384 14.090 -5.735 1.00 90.69 211 GLN A N 1
ATOM 1635 C CA . GLN A 1 211 ? -0.760 13.045 -6.559 1.00 90.69 211 GLN A CA 1
ATOM 1636 C C . GLN A 1 211 ? -1.631 11.786 -6.643 1.00 90.69 211 GLN A C 1
ATOM 1638 O O . GLN A 1 211 ? -1.193 10.768 -7.184 1.00 90.69 211 GLN A O 1
ATOM 1643 N N . HIS A 1 212 ? -2.857 11.853 -6.121 1.00 91.81 212 HIS A N 1
ATOM 1644 C CA . HIS A 1 212 ? -3.823 10.769 -6.169 1.00 91.81 212 HIS A CA 1
ATOM 1645 C C . HIS A 1 212 ? -4.401 10.627 -7.586 1.00 91.81 212 HIS A C 1
ATOM 1647 O O . HIS A 1 212 ? -4.827 11.611 -8.188 1.00 91.81 212 HIS A O 1
ATOM 1653 N N . GLY A 1 213 ? -4.442 9.406 -8.125 1.00 87.00 213 GLY A N 1
ATOM 1654 C CA . GLY A 1 213 ? -4.959 9.113 -9.473 1.00 87.00 213 GLY A CA 1
ATOM 1655 C C . GLY A 1 213 ? -6.488 8.991 -9.561 1.00 87.00 213 GLY A C 1
ATOM 1656 O O . GLY A 1 213 ? -7.027 8.665 -10.616 1.00 87.00 213 GLY A O 1
ATOM 1657 N N . GLY A 1 214 ? -7.194 9.221 -8.451 1.00 88.12 214 GLY A N 1
ATOM 1658 C CA . GLY A 1 214 ? -8.662 9.227 -8.368 1.00 88.12 214 GLY A CA 1
ATOM 1659 C C . GLY A 1 214 ? -9.322 7.846 -8.291 1.00 88.12 214 GLY A C 1
ATOM 1660 O O . GLY A 1 214 ? -10.526 7.767 -8.081 1.00 88.12 214 GLY A O 1
ATOM 1661 N N . LYS A 1 215 ? -8.552 6.763 -8.428 1.00 93.38 215 LYS A N 1
ATOM 1662 C CA . LYS A 1 215 ? -9.023 5.375 -8.295 1.00 93.38 215 LYS A CA 1
ATOM 1663 C C . LYS A 1 215 ? -8.352 4.670 -7.123 1.00 93.38 215 LYS A C 1
ATOM 1665 O O . LYS A 1 215 ? -7.179 4.920 -6.847 1.00 93.38 215 LYS A O 1
ATOM 1670 N N . GLU A 1 216 ? -9.071 3.755 -6.494 1.00 94.69 216 GLU A N 1
ATOM 1671 C CA . GLU A 1 216 ? -8.549 2.852 -5.469 1.00 94.69 216 GLU A CA 1
ATOM 1672 C C . GLU A 1 216 ? -8.857 1.415 -5.884 1.00 94.69 216 GLU A C 1
ATOM 1674 O O . GLU A 1 216 ? -9.911 1.141 -6.460 1.00 94.69 216 GLU A O 1
ATOM 1679 N N . TYR A 1 217 ? -7.917 0.514 -5.627 1.00 95.12 217 TYR A N 1
ATOM 1680 C CA . TYR A 1 217 ? -8.054 -0.917 -5.868 1.00 95.12 217 TYR A CA 1
ATOM 1681 C C . TYR A 1 217 ? -7.969 -1.652 -4.533 1.00 95.12 217 TYR A C 1
ATOM 1683 O O . TYR A 1 217 ? -7.320 -1.168 -3.609 1.00 95.12 217 TYR A O 1
ATOM 1691 N N . CYS A 1 218 ? -8.586 -2.825 -4.434 1.00 93.50 218 CYS A N 1
ATOM 1692 C CA . CYS A 1 218 ? -8.519 -3.664 -3.240 1.00 93.50 218 CYS A CA 1
ATOM 1693 C C . CYS A 1 218 ? -7.983 -5.046 -3.615 1.00 93.50 218 CYS A C 1
ATOM 1695 O O . CYS A 1 218 ? -8.383 -5.602 -4.640 1.00 93.50 218 CYS A O 1
ATOM 1697 N N . THR A 1 219 ? -7.084 -5.597 -2.801 1.00 92.88 219 THR A N 1
ATOM 1698 C CA . THR A 1 219 ? -6.665 -7.000 -2.920 1.00 92.88 219 THR A CA 1
ATOM 1699 C C . THR A 1 219 ? -7.739 -7.938 -2.366 1.00 92.88 219 THR A C 1
ATOM 1701 O O . THR A 1 219 ? -8.646 -7.516 -1.647 1.00 92.88 219 THR A O 1
ATOM 1704 N N . ASP A 1 220 ? -7.604 -9.229 -2.658 1.00 88.44 220 ASP A N 1
ATOM 1705 C CA . ASP A 1 220 ? -8.383 -10.313 -2.044 1.00 88.44 220 ASP A CA 1
ATOM 1706 C C . ASP A 1 220 ? -8.276 -10.331 -0.509 1.00 88.44 220 ASP A C 1
ATOM 1708 O O . ASP A 1 220 ? -9.244 -10.622 0.187 1.00 88.44 220 ASP A O 1
ATOM 1712 N N . SER A 1 221 ? -7.115 -9.947 0.019 1.00 87.88 221 SER A N 1
ATOM 1713 C CA . SER A 1 221 ? -6.851 -9.786 1.451 1.00 87.88 221 SER A CA 1
ATOM 1714 C C . SER A 1 221 ? -7.366 -8.474 2.062 1.00 87.88 221 SER A C 1
ATOM 1716 O O . SER A 1 221 ? -7.145 -8.234 3.247 1.00 87.88 221 SER A O 1
ATOM 1718 N N . GLY A 1 222 ? -8.037 -7.613 1.288 1.00 86.25 222 GLY A N 1
ATOM 1719 C CA . GLY A 1 222 ? -8.613 -6.355 1.777 1.00 86.25 222 GLY A CA 1
ATOM 1720 C C . GLY A 1 222 ? -7.634 -5.176 1.875 1.00 86.25 222 GLY A C 1
ATOM 1721 O O . GLY A 1 222 ? -7.990 -4.138 2.437 1.00 86.25 222 GLY A O 1
ATOM 1722 N N . LEU A 1 223 ? -6.415 -5.289 1.332 1.00 92.00 223 LEU A N 1
ATOM 1723 C CA . LEU A 1 223 ? -5.461 -4.176 1.259 1.00 92.00 223 LEU A CA 1
ATOM 1724 C C . LEU A 1 223 ? -5.901 -3.169 0.192 1.00 92.00 223 LEU A C 1
ATOM 1726 O O . LEU A 1 223 ? -6.040 -3.513 -0.982 1.00 92.00 223 LEU A O 1
ATOM 1730 N N . VAL A 1 224 ? -6.049 -1.907 0.591 1.00 93.81 224 VAL A N 1
ATOM 1731 C CA . VAL A 1 224 ? -6.354 -0.793 -0.312 1.00 93.81 224 VAL A CA 1
ATOM 1732 C C . VAL A 1 224 ? -5.071 -0.287 -0.969 1.00 93.81 224 VAL A C 1
ATOM 1734 O O . VAL A 1 224 ? -4.135 0.149 -0.294 1.00 93.81 224 VAL A O 1
ATOM 1737 N N . VAL A 1 225 ? -5.054 -0.303 -2.299 1.00 96.06 225 VAL A N 1
ATOM 1738 C CA . VAL A 1 225 ? -3.967 0.169 -3.159 1.00 96.06 225 VAL A CA 1
ATOM 1739 C C . VAL A 1 225 ? -4.458 1.388 -3.957 1.00 96.06 225 VAL A C 1
ATOM 1741 O O . VAL A 1 225 ? -5.182 1.233 -4.946 1.00 96.06 225 VAL A O 1
ATOM 1744 N N . PRO A 1 226 ? -4.103 2.619 -3.548 1.00 96.31 226 PRO A N 1
ATOM 1745 C CA . PRO A 1 226 ? -4.491 3.830 -4.264 1.00 96.31 226 PRO A CA 1
ATOM 1746 C C . PRO A 1 226 ? -3.722 3.977 -5.582 1.00 96.31 226 PRO A C 1
ATOM 1748 O O . PRO A 1 226 ? -2.542 3.641 -5.692 1.00 96.31 226 PRO A O 1
ATOM 1751 N N . SER A 1 227 ? -4.384 4.537 -6.591 1.00 96.69 227 SER A N 1
ATOM 1752 C CA . SER A 1 227 ? -3.731 4.946 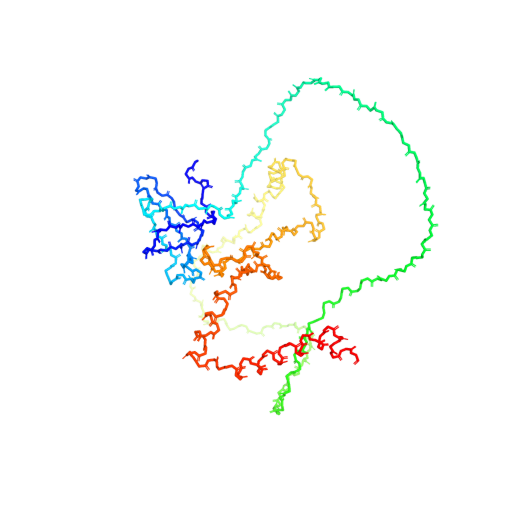-7.836 1.00 96.69 227 SER A CA 1
ATOM 1753 C C . SER A 1 227 ? -2.919 6.229 -7.653 1.00 96.69 227 SER A C 1
ATOM 1755 O O . SER A 1 227 ? -3.241 7.095 -6.837 1.00 96.69 227 SER A O 1
ATOM 1757 N N . VAL A 1 228 ? -1.879 6.377 -8.471 1.00 97.25 228 VAL A N 1
ATOM 1758 C CA . VAL A 1 228 ? -0.998 7.550 -8.492 1.00 97.25 228 VAL A CA 1
ATOM 1759 C C . VAL A 1 228 ? -1.083 8.270 -9.833 1.00 97.25 228 VAL A C 1
ATOM 1761 O O . VAL A 1 228 ? -1.374 7.654 -10.860 1.00 97.25 228 VAL A O 1
ATOM 1764 N N . THR A 1 229 ? -0.794 9.570 -9.846 1.00 96.75 229 THR A N 1
ATOM 1765 C CA . THR A 1 229 ? -0.630 10.318 -11.099 1.00 96.75 229 THR A CA 1
ATOM 1766 C C . THR A 1 229 ? 0.585 9.827 -11.888 1.00 96.75 229 THR A C 1
ATOM 1768 O O . THR A 1 229 ? 1.564 9.321 -11.328 1.00 96.75 229 THR A O 1
ATOM 1771 N N . PHE A 1 230 ? 0.551 10.019 -13.208 1.00 96.31 230 PHE A N 1
ATOM 1772 C CA . PHE A 1 230 ? 1.652 9.640 -14.096 1.00 96.31 230 PHE A CA 1
ATOM 1773 C C . PHE A 1 230 ? 2.985 10.303 -13.703 1.00 96.31 230 PHE A C 1
ATOM 1775 O O . PHE A 1 230 ? 4.029 9.648 -13.688 1.00 96.31 230 PHE A O 1
ATOM 1782 N N . ASP A 1 231 ? 2.947 11.575 -13.300 1.00 96.88 231 ASP A N 1
ATOM 1783 C CA . ASP A 1 231 ? 4.141 12.310 -12.873 1.00 96.88 231 ASP A CA 1
ATOM 1784 C C . ASP A 1 231 ? 4.746 11.758 -11.579 1.00 96.88 231 ASP A C 1
ATOM 1786 O O . ASP A 1 231 ? 5.971 11.712 -11.434 1.00 96.88 231 ASP A O 1
ATOM 1790 N N . LEU A 1 232 ? 3.914 11.323 -10.623 1.00 97.12 232 LEU A N 1
ATOM 1791 C CA . LEU A 1 232 ? 4.401 10.634 -9.427 1.00 97.12 232 LEU A CA 1
ATOM 1792 C C . LEU A 1 232 ? 5.006 9.277 -9.800 1.00 97.12 232 LEU A C 1
ATOM 1794 O O . LEU A 1 232 ? 6.118 8.978 -9.371 1.00 97.12 232 LEU A O 1
ATOM 1798 N N . HIS A 1 233 ? 4.339 8.496 -10.651 1.00 96.88 233 HIS A N 1
ATOM 1799 C CA . HIS A 1 233 ? 4.857 7.211 -11.123 1.00 96.88 233 HIS A CA 1
ATOM 1800 C C . HIS A 1 233 ? 6.249 7.347 -11.770 1.00 96.88 233 HIS A C 1
ATOM 1802 O O . HIS A 1 233 ? 7.183 6.629 -11.408 1.00 96.88 233 HIS A O 1
ATOM 1808 N N . LYS A 1 234 ? 6.440 8.330 -12.660 1.00 97.81 234 LYS A N 1
ATOM 1809 C CA . LYS A 1 234 ? 7.739 8.593 -13.300 1.00 97.81 234 LYS A CA 1
ATOM 1810 C C . LYS A 1 234 ? 8.817 8.994 -12.288 1.00 97.81 234 LYS A C 1
ATOM 1812 O O . LYS A 1 234 ? 9.945 8.508 -12.369 1.00 97.81 234 LYS A O 1
ATOM 1817 N N . ARG A 1 235 ? 8.481 9.853 -11.317 1.00 97.88 235 ARG A N 1
ATOM 1818 C CA . ARG A 1 235 ? 9.413 10.262 -10.252 1.00 97.88 235 ARG A CA 1
ATOM 1819 C C . ARG A 1 235 ? 9.789 9.108 -9.326 1.00 97.88 235 ARG A C 1
ATOM 1821 O O . ARG A 1 235 ? 10.951 9.024 -8.940 1.00 97.88 235 ARG A O 1
ATOM 1828 N N . LEU A 1 236 ? 8.852 8.216 -9.006 1.00 97.31 236 LEU A N 1
ATOM 1829 C CA . LEU A 1 236 ? 9.123 7.014 -8.213 1.00 97.31 236 LEU A CA 1
ATOM 1830 C C . LEU A 1 236 ? 10.132 6.106 -8.920 1.00 97.31 236 LEU A C 1
ATOM 1832 O O . LEU A 1 236 ? 11.126 5.724 -8.307 1.00 97.31 236 LEU A O 1
ATOM 1836 N N . LEU A 1 237 ? 9.938 5.831 -10.214 1.00 97.88 237 LEU A N 1
ATOM 1837 C CA . LEU A 1 237 ? 10.876 5.018 -10.997 1.00 97.88 237 LEU A CA 1
ATOM 1838 C C . LEU A 1 237 ? 12.261 5.666 -11.110 1.00 97.88 237 LEU A C 1
ATOM 1840 O O . LEU A 1 237 ? 13.269 4.983 -10.941 1.00 97.88 237 LEU A O 1
ATOM 1844 N N . ALA A 1 238 ? 12.315 6.979 -11.346 1.00 97.81 238 ALA A N 1
ATOM 1845 C CA . ALA A 1 238 ? 13.576 7.716 -11.397 1.00 97.81 238 ALA A CA 1
ATOM 1846 C C . ALA A 1 238 ? 14.300 7.723 -10.040 1.00 97.81 238 ALA A C 1
ATOM 1848 O O . ALA A 1 238 ? 15.523 7.640 -9.994 1.00 97.81 238 ALA A O 1
ATOM 1849 N N . SER A 1 239 ? 13.560 7.813 -8.930 1.00 98.19 239 SER A N 1
ATOM 1850 C CA . SER A 1 239 ? 14.130 7.694 -7.586 1.00 98.19 239 SER A CA 1
ATOM 1851 C C . SER A 1 239 ? 14.681 6.287 -7.360 1.00 98.19 239 SER A C 1
ATOM 1853 O O . SER A 1 239 ? 15.845 6.143 -7.005 1.00 98.19 239 SER A O 1
ATOM 1855 N N . ALA A 1 240 ? 13.896 5.246 -7.647 1.00 97.62 240 ALA A N 1
ATOM 1856 C CA . ALA A 1 240 ? 14.313 3.856 -7.470 1.00 97.62 240 ALA A CA 1
ATOM 1857 C C . ALA A 1 240 ? 15.607 3.529 -8.234 1.00 97.62 240 ALA A C 1
ATOM 1859 O O . ALA A 1 240 ? 16.483 2.850 -7.705 1.00 97.62 240 ALA A O 1
ATOM 1860 N N . GLU A 1 241 ? 15.762 4.069 -9.444 1.00 97.88 241 GLU A N 1
ATOM 1861 C CA . GLU A 1 241 ? 16.982 3.926 -10.238 1.00 97.88 241 GLU A CA 1
ATOM 1862 C C . GLU A 1 241 ? 18.208 4.558 -9.570 1.00 97.88 241 GLU A C 1
ATOM 1864 O O . GLU A 1 241 ? 19.254 3.916 -9.488 1.00 97.88 241 GLU A O 1
ATOM 1869 N N . ARG A 1 242 ? 18.069 5.763 -8.996 1.00 97.56 242 ARG A N 1
ATOM 1870 C CA . ARG A 1 242 ? 19.142 6.409 -8.211 1.00 97.56 242 ARG A CA 1
ATOM 1871 C C . ARG A 1 242 ? 19.545 5.591 -6.985 1.00 97.56 242 ARG A C 1
ATOM 1873 O O . ARG A 1 242 ? 20.689 5.671 -6.556 1.00 97.56 242 ARG A O 1
ATOM 1880 N N . TRP A 1 243 ? 18.617 4.806 -6.442 1.00 97.56 243 TRP A N 1
ATOM 1881 C CA . TRP A 1 243 ? 18.837 3.908 -5.307 1.00 97.56 243 TRP A CA 1
ATOM 1882 C C . TRP A 1 243 ? 19.207 2.472 -5.725 1.00 97.56 243 TRP A C 1
ATOM 1884 O O . TRP A 1 243 ? 19.146 1.555 -4.910 1.00 97.56 243 TRP A O 1
ATOM 1894 N N . GLY A 1 244 ? 19.618 2.264 -6.981 1.00 96.69 244 GLY A N 1
ATOM 1895 C CA . GLY A 1 244 ? 20.207 1.005 -7.451 1.00 96.69 244 GLY A CA 1
ATOM 1896 C C . GLY A 1 244 ? 19.233 0.025 -8.111 1.00 96.69 244 GLY A C 1
ATOM 1897 O O . GLY A 1 244 ? 19.647 -1.062 -8.518 1.00 96.69 244 GLY A O 1
ATOM 1898 N N . LEU A 1 245 ? 17.956 0.383 -8.272 1.00 97.56 245 LEU A N 1
ATOM 1899 C CA . LEU A 1 245 ? 17.001 -0.402 -9.059 1.00 97.56 245 LEU A CA 1
ATOM 1900 C C . LEU A 1 245 ? 17.023 0.049 -10.530 1.00 97.56 245 LEU A C 1
ATOM 1902 O O . LEU A 1 245 ? 16.140 0.783 -10.987 1.00 97.56 245 LEU A O 1
ATOM 1906 N N . SER A 1 246 ? 18.063 -0.379 -11.251 1.00 97.81 246 SER A N 1
ATOM 1907 C CA . SER A 1 246 ? 18.314 -0.006 -12.650 1.00 97.81 246 SER A CA 1
ATOM 1908 C C . SER A 1 246 ? 17.165 -0.377 -13.592 1.00 97.81 246 SER A C 1
ATOM 1910 O O . SER A 1 246 ? 16.386 -1.297 -13.328 1.00 97.81 246 SER A O 1
ATOM 1912 N N . VAL A 1 247 ? 17.078 0.322 -14.730 1.00 97.75 247 VAL A N 1
ATOM 1913 C CA . VAL A 1 247 ? 16.081 0.034 -15.776 1.00 97.75 247 VAL A CA 1
ATOM 1914 C C . VAL A 1 247 ? 16.153 -1.423 -16.223 1.00 97.75 247 VAL A C 1
ATOM 1916 O O . VAL A 1 247 ? 15.117 -2.078 -16.288 1.00 97.75 247 VAL A O 1
ATOM 1919 N N . GLU A 1 248 ? 17.356 -1.937 -16.473 1.00 98.12 248 GLU A N 1
ATOM 1920 C CA . GLU A 1 248 ? 17.589 -3.320 -16.904 1.00 98.12 248 GLU A CA 1
ATOM 1921 C C . GLU A 1 248 ? 17.007 -4.325 -15.905 1.00 98.12 248 GLU A C 1
ATOM 1923 O O . GLU A 1 248 ? 16.218 -5.189 -16.283 1.00 98.12 248 GLU A O 1
ATOM 1928 N N . ARG A 1 249 ? 17.283 -4.140 -14.606 1.00 97.88 249 ARG A N 1
ATOM 1929 C CA . ARG A 1 249 ? 16.765 -5.014 -13.546 1.00 97.88 249 ARG A CA 1
ATOM 1930 C C . ARG A 1 249 ? 15.242 -4.963 -13.440 1.00 97.88 249 ARG A C 1
ATOM 1932 O O . ARG A 1 249 ? 14.598 -5.984 -13.187 1.00 97.88 249 ARG A O 1
ATOM 1939 N N . ARG A 1 250 ? 14.641 -3.784 -13.638 1.00 97.50 250 ARG A N 1
ATOM 1940 C CA . ARG A 1 250 ? 13.176 -3.650 -13.683 1.00 97.50 250 ARG A CA 1
ATOM 1941 C C . ARG A 1 250 ? 12.592 -4.354 -14.901 1.00 97.50 250 ARG A C 1
ATOM 1943 O O . ARG A 1 250 ? 11.583 -5.030 -14.750 1.00 97.50 250 ARG A O 1
ATOM 1950 N N . LEU A 1 251 ? 13.202 -4.200 -16.076 1.00 98.19 251 LEU A N 1
ATOM 1951 C CA . LEU A 1 251 ? 12.745 -4.849 -17.306 1.00 98.19 251 LEU A CA 1
ATOM 1952 C C . LEU A 1 251 ? 12.803 -6.370 -17.186 1.00 98.19 251 LEU A C 1
ATOM 1954 O O . LEU A 1 251 ? 11.836 -7.032 -17.548 1.00 98.19 251 LEU A O 1
ATOM 1958 N N . GLU A 1 252 ? 13.877 -6.914 -16.616 1.00 98.31 252 GLU A N 1
ATOM 1959 C CA . GLU A 1 252 ? 13.996 -8.346 -16.340 1.00 98.31 252 GLU A CA 1
ATOM 1960 C C . GLU A 1 252 ? 12.890 -8.824 -15.389 1.00 98.31 252 GLU A C 1
ATOM 1962 O O . GLU A 1 252 ? 12.150 -9.755 -15.707 1.00 98.31 252 GLU A O 1
ATOM 1967 N N . THR A 1 253 ? 12.708 -8.132 -14.257 1.00 97.88 253 THR A N 1
ATOM 1968 C CA . THR A 1 253 ? 11.689 -8.490 -13.255 1.00 97.88 253 THR A CA 1
ATOM 1969 C C . THR A 1 253 ? 10.276 -8.425 -13.839 1.00 97.88 253 THR A C 1
ATOM 1971 O O . THR A 1 253 ? 9.491 -9.358 -13.673 1.00 97.88 253 THR A O 1
ATOM 1974 N N . ILE A 1 254 ? 9.949 -7.349 -14.562 1.00 98.12 254 ILE A N 1
ATOM 1975 C CA . ILE A 1 254 ? 8.653 -7.192 -15.233 1.00 98.12 254 ILE A CA 1
ATOM 1976 C C . ILE A 1 254 ? 8.478 -8.289 -16.283 1.00 98.12 254 ILE A C 1
ATOM 1978 O O . ILE A 1 254 ? 7.422 -8.907 -16.324 1.00 98.12 254 ILE A O 1
ATOM 1982 N N . GLY A 1 255 ? 9.506 -8.586 -17.081 1.00 98.44 255 GLY A N 1
ATOM 1983 C CA . GLY A 1 255 ? 9.471 -9.653 -18.078 1.00 98.44 255 GLY A CA 1
ATOM 1984 C C . GLY A 1 255 ? 9.112 -11.008 -17.468 1.00 98.44 255 GLY A C 1
ATOM 1985 O O . GLY A 1 255 ? 8.203 -11.678 -17.963 1.00 98.44 255 GLY A O 1
ATOM 1986 N N . VAL A 1 256 ? 9.751 -11.381 -16.355 1.00 98.06 256 VAL A N 1
ATOM 1987 C CA . VAL A 1 256 ? 9.453 -12.625 -15.626 1.00 98.06 256 VAL A CA 1
ATOM 1988 C C . VAL A 1 256 ? 8.025 -12.614 -15.076 1.00 98.06 256 VAL A C 1
ATOM 1990 O O . VAL A 1 256 ? 7.255 -13.531 -15.364 1.00 98.06 256 VAL A O 1
ATOM 1993 N N . CYS A 1 257 ? 7.634 -11.574 -14.334 1.00 97.88 257 CYS A N 1
ATOM 1994 C CA . CYS A 1 257 ? 6.312 -11.500 -13.706 1.00 97.88 257 CYS A CA 1
ATOM 1995 C C . CYS A 1 257 ? 5.173 -11.456 -14.736 1.00 97.88 257 CYS A C 1
ATOM 1997 O O . CYS A 1 257 ? 4.179 -12.168 -14.591 1.00 97.88 257 CYS A O 1
ATOM 1999 N N . SER A 1 258 ? 5.314 -10.658 -15.797 1.00 97.81 258 SER A N 1
ATOM 2000 C CA . SER A 1 258 ? 4.327 -10.570 -16.875 1.00 97.81 258 SER A CA 1
ATOM 2001 C C . SER A 1 258 ? 4.204 -11.888 -17.633 1.00 97.81 258 SER A C 1
ATOM 2003 O O . SER A 1 258 ? 3.085 -12.312 -17.919 1.00 97.81 258 SER A O 1
ATOM 2005 N N . SER A 1 259 ? 5.320 -12.575 -17.901 1.00 96.94 259 SER A N 1
ATOM 2006 C CA . SER A 1 259 ? 5.299 -13.894 -18.546 1.00 96.94 259 SER A CA 1
ATOM 2007 C C . SER A 1 259 ? 4.631 -14.943 -17.661 1.00 96.94 259 SER A C 1
ATOM 2009 O O . SER A 1 259 ? 3.809 -15.717 -18.143 1.00 96.94 259 SER A O 1
ATOM 2011 N N . GLN A 1 260 ? 4.912 -14.946 -16.356 1.00 95.88 260 GLN A N 1
ATOM 2012 C CA . GLN A 1 260 ? 4.269 -15.853 -15.403 1.00 95.88 260 GLN A CA 1
ATOM 2013 C C . GLN A 1 260 ? 2.756 -15.612 -15.317 1.00 95.88 260 GLN A C 1
ATOM 2015 O O . GLN A 1 260 ? 1.975 -16.568 -15.318 1.00 95.88 260 GLN A O 1
ATOM 2020 N N . MET A 1 261 ? 2.329 -14.347 -15.291 1.00 96.25 261 MET A N 1
ATOM 2021 C CA . MET A 1 261 ? 0.912 -13.986 -15.331 1.00 96.25 261 MET A CA 1
ATOM 2022 C C . MET A 1 261 ? 0.266 -14.455 -16.639 1.00 96.25 261 MET A C 1
ATOM 2024 O O . MET A 1 261 ? -0.780 -15.097 -16.601 1.00 96.25 261 MET A O 1
ATOM 2028 N N . ALA A 1 262 ? 0.907 -14.213 -17.787 1.00 96.38 262 ALA A N 1
ATOM 2029 C CA . ALA A 1 262 ? 0.417 -14.661 -19.088 1.00 96.38 262 ALA A CA 1
ATOM 2030 C C . ALA A 1 262 ? 0.283 -16.192 -19.161 1.00 96.38 262 ALA A C 1
ATOM 2032 O O . ALA A 1 262 ? -0.759 -16.694 -19.571 1.00 96.38 262 ALA A O 1
ATOM 2033 N N . LEU A 1 263 ? 1.287 -16.946 -18.699 1.00 94.81 263 LEU A N 1
ATOM 2034 C CA . LEU A 1 263 ? 1.232 -18.410 -18.628 1.00 94.81 263 LEU A CA 1
ATOM 2035 C C . LEU A 1 263 ? 0.096 -18.898 -17.723 1.00 94.81 263 LEU A C 1
ATOM 2037 O O . LEU A 1 263 ? -0.606 -19.842 -18.077 1.00 94.81 263 LEU A O 1
ATOM 2041 N N . THR A 1 264 ? -0.117 -18.237 -16.584 1.00 94.56 264 THR A N 1
ATOM 2042 C CA . THR A 1 264 ? -1.228 -18.552 -15.673 1.00 94.56 264 THR A CA 1
ATOM 2043 C C . THR A 1 264 ? -2.573 -18.349 -16.367 1.00 94.56 264 THR A C 1
ATOM 2045 O O . THR A 1 264 ? -3.410 -19.248 -16.341 1.00 94.56 264 THR A O 1
ATOM 2048 N N . LEU A 1 265 ? -2.755 -17.221 -17.062 1.00 94.12 265 LEU A N 1
ATOM 2049 C CA . LEU A 1 265 ? -3.971 -16.928 -17.831 1.00 94.12 265 LEU A CA 1
ATOM 2050 C C . LEU A 1 265 ? -4.188 -17.909 -18.987 1.00 94.12 265 LEU A C 1
ATOM 2052 O O . LEU A 1 265 ? -5.325 -18.225 -19.325 1.00 94.12 265 LEU A O 1
ATOM 2056 N N . LEU A 1 266 ? -3.107 -18.418 -19.580 1.00 94.75 266 LEU A N 1
ATOM 2057 C CA . LEU A 1 266 ? -3.195 -19.429 -20.623 1.00 94.75 266 LEU A CA 1
ATOM 2058 C C . LEU A 1 266 ? -3.600 -20.798 -20.076 1.00 94.75 266 LEU A C 1
ATOM 2060 O O . LEU A 1 266 ? -4.041 -21.606 -20.878 1.00 94.75 266 LEU A O 1
ATOM 2064 N N . GLY A 1 267 ? -3.529 -21.074 -18.773 1.00 90.50 267 GLY A N 1
ATOM 2065 C CA . GLY A 1 267 ? -3.911 -22.366 -18.175 1.00 90.50 267 GLY A CA 1
ATOM 2066 C C . GLY A 1 267 ? -2.836 -22.988 -17.281 1.00 90.50 267 GLY A C 1
ATOM 2067 O O . GLY A 1 267 ? -3.048 -24.057 -16.711 1.00 90.50 267 GLY A O 1
ATOM 2068 N N . GLY A 1 268 ? -1.696 -22.312 -17.123 1.00 82.88 268 GLY A N 1
ATOM 2069 C CA . GLY A 1 268 ? -0.644 -22.700 -16.193 1.00 82.88 268 GLY A CA 1
ATOM 2070 C C . GLY A 1 268 ? -0.071 -24.101 -16.459 1.00 82.88 268 GLY A C 1
ATOM 2071 O O . GLY A 1 268 ? -0.074 -24.565 -17.597 1.00 82.88 268 GLY A O 1
ATOM 2072 N N . PRO A 1 269 ? 0.422 -24.790 -15.413 1.00 74.31 269 PRO A N 1
ATOM 2073 C CA . PRO A 1 269 ? 0.980 -26.143 -15.516 1.00 74.31 269 PRO A CA 1
ATOM 2074 C C . PRO A 1 269 ? -0.051 -27.242 -15.808 1.00 74.31 269 PRO A C 1
ATOM 2076 O O . PRO A 1 269 ? 0.339 -28.387 -15.993 1.00 74.31 269 PRO A O 1
ATOM 2079 N N . ASN A 1 270 ? -1.348 -26.919 -15.780 1.00 69.75 270 ASN A N 1
ATOM 2080 C CA . ASN A 1 270 ? -2.447 -27.884 -15.893 1.00 69.75 270 ASN A CA 1
ATOM 2081 C C . ASN A 1 270 ? -2.978 -28.015 -17.332 1.00 69.75 270 ASN A C 1
ATOM 2083 O O . ASN A 1 270 ? -4.106 -28.468 -17.531 1.00 69.75 270 ASN A O 1
ATOM 2087 N N . ARG A 1 271 ? -2.186 -27.586 -18.319 1.00 56.06 271 ARG A N 1
ATOM 2088 C CA . ARG A 1 271 ? -2.369 -27.961 -19.723 1.00 56.06 271 ARG A CA 1
ATOM 2089 C C . ARG A 1 271 ? -1.557 -29.194 -20.071 1.00 56.06 271 ARG A C 1
ATOM 2091 O O . ARG A 1 271 ? -0.430 -29.310 -19.545 1.00 56.06 271 ARG A O 1
#